Protein AF-A0A7S2DYB2-F1 (afdb_monomer_lite)

Sequence (206 aa):
LLLRSPRAGAPCLGPPLDWQSPPSPKDGDYVDVFCRGLNSAMEQTVVGPVRAFTQVRDALPQSPGDQDFFWRTVTSPPETPGLSRPVWLTIAASVPTALGWYGWYKFSVEEELFYDELRRDGRVSGAGGYGTLILFSWCIVLGGLLTLTGAPGGDKLIDAGALWILLTQVNLYRRVNELLEERGSEPPLHAWWALLPPPLDVVVGL

Secondary structure (DSSP, 8-state):
---PPPPS-----SS-TT-PPPPPPPTT-HHHHHHHHHHHHHHHHS-HHHHHHHS-EEPPPPPTT-TTHHHHHHH---EES-----HHHHHHHHTTTTTHHHHHHHHHHHHHHHHHHHHHHS--SS-HHIIIIIHHHHHHHHHHHHHHTT-TTHHHHHHHHHHHHHHHHHHHHHHHHHHHHHTT------GGGGGSPTTHHHHT--

pLDDT: mean 79.27, std 16.47, range [33.34, 96.5]

Organism: NCBI:txid156173

Structure (mmCIF, N/CA/C/O backbone):
data_AF-A0A7S2DYB2-F1
#
_entry.id   AF-A0A7S2DYB2-F1
#
loop_
_atom_site.group_PDB
_atom_site.id
_atom_site.type_symbol
_atom_site.label_atom_id
_atom_site.label_alt_id
_atom_site.label_comp_id
_atom_site.label_asym_id
_atom_site.label_entity_id
_atom_site.label_seq_id
_atom_site.pdbx_PDB_ins_code
_atom_site.Cartn_x
_atom_site.Cartn_y
_atom_site.Cartn_z
_atom_site.occupancy
_atom_site.B_iso_or_equiv
_atom_site.auth_seq_id
_atom_site.auth_comp_id
_atom_site.auth_asym_id
_atom_site.auth_atom_id
_atom_site.pdbx_PDB_model_num
ATOM 1 N N . LEU A 1 1 ? 1.401 50.271 -18.587 1.00 38.91 1 LEU A N 1
ATOM 2 C CA . LEU A 1 1 ? 0.815 49.409 -17.537 1.00 38.91 1 LEU A CA 1
ATOM 3 C C . LEU A 1 1 ? 0.801 47.984 -18.067 1.00 38.91 1 LEU A C 1
ATOM 5 O O . LEU A 1 1 ? -0.044 47.638 -18.878 1.00 38.91 1 LEU A O 1
ATOM 9 N N . LEU A 1 2 ? 1.854 47.241 -17.728 1.00 34.25 2 LEU A N 1
ATOM 10 C CA . LEU A 1 2 ? 2.157 45.905 -18.237 1.00 34.25 2 LEU A CA 1
ATOM 11 C C . LEU A 1 2 ? 1.256 44.866 -17.562 1.00 34.25 2 LEU A C 1
ATOM 13 O O . LEU A 1 2 ? 1.277 44.727 -16.339 1.00 34.25 2 LEU A O 1
ATOM 17 N N . LEU A 1 3 ? 0.494 44.136 -18.374 1.00 37.81 3 LEU A N 1
ATOM 18 C CA . LEU A 1 3 ? -0.223 42.927 -17.982 1.00 37.81 3 LEU A CA 1
ATOM 19 C C . LEU A 1 3 ? 0.808 41.855 -17.604 1.00 37.81 3 LEU A C 1
ATOM 21 O O . LEU A 1 3 ? 1.547 41.358 -18.453 1.00 37.81 3 LEU A O 1
ATOM 25 N N . ARG A 1 4 ? 0.886 41.523 -16.312 1.00 33.34 4 ARG A N 1
ATOM 26 C CA . ARG A 1 4 ? 1.637 40.360 -15.831 1.00 33.34 4 ARG A CA 1
ATOM 27 C C . ARG A 1 4 ? 0.911 39.090 -16.273 1.00 33.34 4 ARG A C 1
ATOM 29 O O . ARG A 1 4 ? -0.213 38.843 -15.850 1.00 33.34 4 ARG A O 1
ATOM 36 N N . SER A 1 5 ? 1.599 38.304 -17.094 1.00 35.34 5 SER A N 1
ATOM 37 C CA . SER A 1 5 ? 1.293 36.903 -17.388 1.00 35.34 5 SER A CA 1
ATOM 38 C C . SER A 1 5 ? 1.114 36.093 -16.088 1.00 35.34 5 SER A C 1
ATOM 40 O O . SER A 1 5 ? 1.887 36.315 -15.144 1.00 35.34 5 SER A O 1
ATOM 42 N N . PRO A 1 6 ? 0.141 35.166 -15.995 1.00 37.50 6 PRO A N 1
ATOM 43 C CA . PRO A 1 6 ? 0.069 34.241 -14.877 1.00 37.50 6 PRO A CA 1
ATOM 44 C C . PRO A 1 6 ? 1.283 33.304 -14.896 1.00 37.50 6 PRO A C 1
ATOM 46 O O . PRO A 1 6 ? 1.728 32.831 -15.940 1.00 37.50 6 PRO A O 1
ATOM 49 N N . ARG A 1 7 ? 1.845 33.098 -13.705 1.00 37.16 7 ARG A N 1
ATOM 50 C CA . ARG A 1 7 ? 3.050 32.312 -13.433 1.00 37.16 7 ARG A CA 1
ATOM 51 C C . ARG A 1 7 ? 2.949 30.878 -13.961 1.00 37.16 7 ARG A C 1
ATOM 53 O O . ARG A 1 7 ? 1.904 30.242 -13.881 1.00 37.16 7 ARG A O 1
ATOM 60 N N . ALA A 1 8 ? 4.101 30.398 -14.417 1.00 38.78 8 ALA A N 1
ATOM 61 C CA . ALA A 1 8 ? 4.413 29.011 -14.708 1.00 38.78 8 ALA A CA 1
ATOM 62 C C . ALA A 1 8 ? 4.024 28.050 -13.568 1.00 38.78 8 ALA A C 1
ATOM 64 O O . ALA A 1 8 ? 4.226 28.365 -12.396 1.00 38.78 8 ALA A O 1
ATOM 65 N N . GLY A 1 9 ? 3.558 26.859 -13.958 1.00 38.69 9 GLY A N 1
ATOM 66 C CA . GLY A 1 9 ? 3.719 25.624 -13.190 1.00 38.69 9 GLY A CA 1
ATOM 67 C C . GLY A 1 9 ? 2.766 25.414 -12.017 1.00 38.69 9 GLY A C 1
ATOM 68 O O . GLY A 1 9 ? 3.220 25.243 -10.891 1.00 38.69 9 GLY A O 1
ATOM 69 N N . ALA A 1 10 ? 1.459 25.337 -12.266 1.00 35.22 10 ALA A N 1
ATOM 70 C CA . ALA A 1 10 ? 0.653 24.441 -11.440 1.00 35.22 10 ALA A CA 1
ATOM 71 C C . ALA A 1 10 ? 1.005 23.003 -11.873 1.00 35.22 10 ALA A C 1
ATOM 73 O O . ALA A 1 10 ? 0.948 22.740 -13.077 1.00 35.22 10 ALA A O 1
ATOM 74 N N . PRO A 1 11 ? 1.407 22.090 -10.967 1.00 42.06 11 PRO A N 1
ATOM 75 C CA . PRO A 1 11 ? 1.554 20.688 -11.330 1.00 42.06 11 PRO A CA 1
ATOM 76 C C . PRO A 1 11 ? 0.205 20.214 -11.863 1.00 42.06 11 PRO A C 1
ATOM 78 O O . PRO A 1 11 ? -0.824 20.417 -11.215 1.00 42.06 11 PRO A O 1
ATOM 81 N N . CYS A 1 12 ? 0.207 19.674 -13.079 1.00 41.59 12 CYS A N 1
ATOM 82 C CA . CYS A 1 12 ? -0.984 19.154 -13.726 1.00 41.59 12 CYS A CA 1
ATOM 83 C C . CYS A 1 12 ? -1.644 18.145 -12.778 1.00 41.59 12 CYS A C 1
ATOM 85 O O . CYS A 1 12 ? -1.078 17.097 -12.484 1.00 41.59 12 CYS A O 1
ATOM 87 N N . LEU A 1 13 ? -2.807 18.506 -12.237 1.00 46.69 13 LEU A N 1
ATOM 88 C CA . LEU A 1 13 ? -3.640 17.605 -11.453 1.00 46.69 13 LEU A CA 1
ATOM 89 C C . LEU A 1 13 ? -4.306 16.654 -12.449 1.00 46.69 13 LEU A C 1
ATOM 91 O O . LEU A 1 13 ? -5.253 17.040 -13.132 1.00 46.69 13 LEU A O 1
ATOM 95 N N . GLY A 1 14 ? -3.759 15.453 -12.591 1.00 49.62 14 GLY A N 1
ATOM 96 C CA . GLY A 1 14 ? -4.257 14.437 -13.508 1.00 49.62 14 GLY A CA 1
ATOM 97 C C . GLY A 1 14 ? -3.292 13.259 -13.619 1.00 49.62 14 GLY A C 1
ATOM 98 O O . GLY A 1 14 ? -2.163 13.363 -13.136 1.00 49.62 14 GLY A O 1
ATOM 99 N N . PRO A 1 15 ? -3.730 12.143 -14.231 1.00 59.09 15 PRO A N 1
ATOM 100 C CA . PRO A 1 15 ? -2.837 11.033 -14.534 1.00 59.09 15 PRO A CA 1
ATOM 101 C C . PRO A 1 15 ? -1.647 11.514 -15.388 1.00 59.09 15 PRO A C 1
ATOM 103 O O . PRO A 1 15 ? -1.760 12.553 -16.051 1.00 59.09 15 PRO A O 1
ATOM 106 N N . PRO A 1 16 ? -0.529 10.767 -15.389 1.00 65.69 16 PRO A N 1
ATOM 107 C CA . PRO A 1 16 ? 0.640 11.042 -16.226 1.00 65.69 16 PRO A CA 1
ATOM 108 C C . PRO A 1 16 ? 0.281 11.427 -17.668 1.00 65.69 16 PRO A C 1
ATOM 110 O O . PRO A 1 16 ? -0.664 10.877 -18.240 1.00 65.69 16 PRO A O 1
ATOM 113 N N . LEU A 1 17 ? 1.036 12.346 -18.274 1.00 62.44 17 LEU A N 1
ATOM 114 C CA . LEU A 1 17 ? 0.750 12.893 -19.612 1.00 62.44 17 LEU A CA 1
ATOM 115 C C . LEU A 1 17 ? 0.711 11.826 -20.719 1.00 62.44 17 LEU A C 1
ATOM 117 O O . LEU A 1 17 ? 0.053 12.024 -21.740 1.00 62.44 17 LEU A O 1
ATOM 121 N N . ASP A 1 18 ? 1.405 10.709 -20.518 1.00 68.31 18 ASP A N 1
ATOM 122 C CA . ASP A 1 18 ? 1.482 9.564 -21.426 1.00 68.31 18 ASP A CA 1
ATOM 123 C C . ASP A 1 18 ? 0.526 8.416 -21.057 1.00 68.31 18 ASP A C 1
ATOM 125 O O . ASP A 1 18 ? 0.541 7.363 -21.702 1.00 68.31 18 ASP A O 1
ATOM 129 N N . TRP A 1 19 ? -0.313 8.594 -20.031 1.00 68.50 19 TRP A N 1
ATOM 130 C CA . TRP A 1 19 ? -1.189 7.540 -19.540 1.00 68.50 19 TRP A CA 1
ATOM 131 C C . TRP A 1 19 ? -2.273 7.189 -20.560 1.00 68.50 19 TRP A C 1
ATOM 133 O O . TRP A 1 19 ? -3.257 7.909 -20.746 1.00 68.50 19 TRP A O 1
ATOM 143 N N . GLN A 1 20 ? -2.119 6.026 -21.183 1.00 70.56 20 GLN A N 1
ATOM 144 C CA . GLN A 1 20 ? -3.196 5.377 -21.916 1.00 70.56 20 GLN A CA 1
ATOM 145 C C . GLN A 1 20 ? -4.057 4.600 -20.925 1.00 70.56 20 GLN A C 1
ATOM 147 O O . GLN A 1 20 ? -3.539 3.957 -20.013 1.00 70.56 20 GLN A O 1
ATOM 152 N N . SER A 1 21 ? -5.381 4.651 -21.097 1.00 68.62 21 SER A N 1
ATOM 153 C CA . SER A 1 21 ? -6.265 3.795 -20.308 1.00 68.62 21 SER A CA 1
ATOM 154 C C . SER A 1 21 ? -5.826 2.338 -20.485 1.00 68.62 21 SER A C 1
ATOM 156 O O . SER A 1 21 ? -5.675 1.898 -21.628 1.00 68.62 21 SER A O 1
ATOM 158 N N . PRO A 1 22 ? -5.596 1.599 -19.388 1.00 72.81 22 PRO A N 1
ATOM 159 C CA . PRO A 1 22 ? -5.104 0.238 -19.488 1.00 72.81 22 PRO A CA 1
ATOM 160 C C . PRO A 1 22 ? -6.133 -0.626 -20.227 1.00 72.81 22 PRO A C 1
ATOM 162 O O . PRO A 1 22 ? -7.338 -0.350 -20.140 1.00 72.81 22 PRO A O 1
ATOM 165 N N . PRO A 1 23 ? -5.692 -1.680 -20.935 1.00 81.56 23 PRO A N 1
ATOM 166 C CA . PRO A 1 23 ? -6.615 -2.595 -21.584 1.00 81.56 23 PRO A CA 1
ATOM 167 C C . PRO A 1 23 ? -7.577 -3.189 -20.551 1.00 81.56 23 PRO A C 1
ATOM 169 O O . PRO A 1 23 ? -7.258 -3.302 -19.357 1.00 81.56 23 PRO A O 1
ATOM 172 N N . SER A 1 24 ? -8.771 -3.558 -21.012 1.00 83.94 24 SER A N 1
ATOM 173 C CA . SER A 1 24 ? -9.719 -4.294 -20.180 1.00 83.94 24 SER A CA 1
ATOM 174 C C . SER A 1 24 ? -9.070 -5.588 -19.668 1.00 83.94 24 SER A C 1
ATOM 176 O O . SER A 1 24 ? -8.300 -6.203 -20.414 1.00 83.94 24 SER A O 1
ATOM 178 N N . PRO A 1 25 ? -9.370 -6.005 -18.424 1.00 87.62 25 PRO A N 1
ATOM 179 C CA . PRO A 1 25 ? -8.917 -7.288 -17.903 1.00 87.62 25 PRO A CA 1
ATOM 180 C C . PRO A 1 25 ? -9.236 -8.427 -18.868 1.00 87.62 25 PRO A C 1
ATOM 182 O O . PRO A 1 25 ? -10.291 -8.432 -19.506 1.00 87.62 25 PRO A O 1
ATOM 185 N N . LYS A 1 26 ? -8.325 -9.395 -18.971 1.00 87.69 26 LYS A N 1
ATOM 186 C CA . LYS A 1 26 ? -8.547 -10.595 -19.784 1.00 87.69 26 LYS A CA 1
ATOM 187 C C . LYS A 1 26 ? -9.678 -11.426 -19.176 1.00 87.69 26 LYS A C 1
ATOM 189 O O . LYS A 1 26 ? -9.761 -11.566 -17.954 1.00 87.69 26 LYS A O 1
ATOM 194 N N . ASP A 1 27 ? -10.514 -12.017 -20.027 1.00 86.56 27 ASP A N 1
ATOM 195 C CA . ASP A 1 27 ? -11.597 -12.894 -19.577 1.00 86.56 27 ASP A CA 1
ATOM 196 C C . ASP A 1 27 ? -11.046 -14.042 -18.716 1.00 86.56 27 ASP A C 1
ATOM 198 O O . ASP A 1 27 ? -10.120 -14.752 -19.109 1.00 86.56 27 ASP A O 1
ATOM 202 N N . GLY A 1 28 ? -11.618 -14.216 -17.522 1.00 87.88 28 GLY A N 1
ATOM 203 C CA . GLY A 1 28 ? -11.198 -15.233 -16.552 1.00 87.88 28 GLY A CA 1
ATOM 204 C C . GLY A 1 28 ? -10.046 -14.827 -15.623 1.00 87.88 28 GLY A C 1
ATOM 205 O O . GLY A 1 28 ? -9.723 -15.593 -14.715 1.00 87.88 28 GLY A O 1
ATOM 206 N N . ASP A 1 29 ? -9.456 -13.634 -15.773 1.00 92.00 29 ASP A N 1
ATOM 207 C CA . ASP A 1 29 ? -8.444 -13.124 -14.838 1.00 92.00 29 ASP A CA 1
ATOM 208 C C . ASP A 1 29 ? -9.091 -12.455 -13.617 1.00 92.00 29 ASP A C 1
ATOM 210 O O . ASP A 1 29 ? -9.155 -11.232 -13.477 1.00 92.00 29 ASP A O 1
ATOM 214 N N . TYR A 1 30 ? -9.612 -13.287 -12.714 1.00 94.12 30 TYR A N 1
ATOM 215 C CA . TYR A 1 30 ? -10.300 -12.818 -11.510 1.00 94.12 30 TYR A CA 1
ATOM 216 C C . TYR A 1 30 ? -9.398 -12.012 -10.572 1.00 94.12 30 TYR A C 1
ATOM 218 O O . TYR A 1 30 ? -9.906 -11.165 -9.841 1.00 94.12 30 TYR A O 1
ATOM 226 N N . VAL A 1 31 ? -8.084 -12.262 -10.587 1.00 93.56 31 VAL A N 1
ATOM 227 C CA . VAL A 1 31 ? -7.126 -11.524 -9.753 1.00 93.56 31 VAL A CA 1
ATOM 228 C C . VAL A 1 31 ? -7.004 -10.092 -10.257 1.00 93.56 31 VAL A C 1
ATOM 230 O O . VAL A 1 31 ? -7.183 -9.169 -9.468 1.00 93.56 31 VAL A O 1
ATOM 233 N N . ASP A 1 32 ? -6.793 -9.898 -11.562 1.00 93.44 32 ASP A N 1
ATOM 234 C CA . ASP A 1 32 ? -6.712 -8.562 -12.166 1.00 93.44 32 ASP A CA 1
ATOM 235 C C . ASP A 1 32 ? -8.012 -7.772 -11.951 1.00 93.44 32 ASP A C 1
ATOM 237 O O . ASP A 1 32 ? -7.995 -6.632 -11.480 1.00 93.44 32 ASP A O 1
ATOM 241 N N . VAL A 1 33 ? -9.162 -8.409 -12.205 1.00 94.44 33 VAL A N 1
ATOM 242 C CA . VAL A 1 33 ? -10.483 -7.798 -11.989 1.00 94.44 33 VAL A CA 1
ATOM 243 C C . VAL A 1 33 ? -10.678 -7.393 -10.529 1.00 94.44 33 VAL A C 1
ATOM 245 O O . VAL A 1 33 ? -11.110 -6.271 -10.255 1.00 94.44 33 VAL A O 1
ATOM 248 N N . PHE A 1 34 ? -10.352 -8.282 -9.588 1.00 95.31 34 PHE A N 1
ATOM 249 C CA . PHE A 1 34 ? -10.476 -8.008 -8.160 1.00 95.31 34 PHE A CA 1
ATOM 250 C C . PHE A 1 34 ? -9.556 -6.866 -7.723 1.00 95.31 34 PHE A C 1
ATOM 252 O O . PHE A 1 34 ? -10.022 -5.926 -7.086 1.00 95.31 34 PHE A O 1
ATOM 259 N N . CYS A 1 35 ? -8.276 -6.910 -8.093 1.00 95.25 35 CYS A N 1
ATOM 260 C CA . CYS A 1 35 ? -7.286 -5.908 -7.715 1.00 95.25 35 CYS A CA 1
ATOM 261 C C . CYS A 1 35 ? -7.644 -4.514 -8.240 1.00 95.25 35 CYS A C 1
ATOM 263 O O . CYS A 1 35 ? -7.638 -3.554 -7.468 1.00 95.25 35 CYS A O 1
ATOM 265 N N . ARG A 1 36 ? -8.027 -4.395 -9.518 1.00 93.69 36 ARG A N 1
ATOM 266 C CA . ARG A 1 36 ? -8.480 -3.116 -10.089 1.00 93.69 36 ARG A CA 1
ATOM 267 C C . ARG A 1 36 ? -9.767 -2.632 -9.448 1.00 93.69 36 ARG A C 1
ATOM 269 O O . ARG A 1 36 ? -9.857 -1.472 -9.059 1.00 93.69 36 ARG A O 1
ATOM 276 N N . GLY A 1 37 ? -10.751 -3.524 -9.329 1.00 94.12 37 GLY A N 1
ATOM 277 C CA . GLY A 1 37 ? -12.045 -3.202 -8.742 1.00 94.12 37 GLY A CA 1
ATOM 278 C C . GLY A 1 37 ? -11.900 -2.706 -7.309 1.00 94.12 37 GLY A C 1
ATOM 279 O O . GLY A 1 37 ? -12.499 -1.696 -6.947 1.00 94.12 37 GLY A O 1
ATOM 280 N N . LEU A 1 38 ? -11.054 -3.365 -6.517 1.00 95.81 38 LEU A N 1
ATOM 281 C CA . LEU A 1 38 ? -10.796 -2.979 -5.140 1.00 95.81 38 LEU A CA 1
ATOM 282 C C . LEU A 1 38 ? -10.052 -1.642 -5.044 1.00 95.81 38 LEU A C 1
ATOM 284 O O . LEU A 1 38 ? -10.473 -0.793 -4.257 1.00 95.81 38 LEU A O 1
ATOM 288 N N . ASN A 1 39 ? -9.012 -1.422 -5.862 1.00 94.88 39 ASN A N 1
ATOM 289 C CA . ASN A 1 39 ? -8.298 -0.141 -5.891 1.00 94.88 39 ASN A CA 1
ATOM 290 C C . ASN A 1 39 ? -9.262 1.010 -6.215 1.00 94.88 39 ASN A C 1
ATOM 292 O O . ASN A 1 39 ? -9.375 1.969 -5.453 1.00 94.88 39 ASN A O 1
ATOM 296 N N . SER A 1 40 ? -10.044 0.866 -7.292 1.00 93.12 40 SER A N 1
ATOM 297 C CA . SER A 1 40 ? -11.020 1.872 -7.721 1.00 93.12 40 SER A CA 1
ATOM 298 C C . SER A 1 40 ? -12.145 2.088 -6.706 1.00 93.12 40 SER A C 1
ATOM 300 O O . SER A 1 40 ? -12.574 3.223 -6.498 1.00 93.12 40 SER A O 1
ATOM 302 N N . ALA A 1 41 ? -12.636 1.030 -6.056 1.00 94.94 41 ALA A N 1
ATOM 303 C CA . ALA A 1 41 ? -13.661 1.154 -5.023 1.00 94.94 41 ALA A CA 1
ATOM 304 C C . ALA A 1 41 ? -13.142 1.945 -3.816 1.00 94.94 41 ALA A C 1
ATOM 306 O O . ALA A 1 41 ? -13.840 2.820 -3.304 1.00 94.94 41 ALA A O 1
ATOM 307 N N . MET A 1 42 ? -11.911 1.676 -3.376 1.00 95.44 42 MET A N 1
ATOM 308 C CA . MET A 1 42 ? -11.315 2.385 -2.245 1.00 95.44 42 MET A CA 1
ATOM 309 C C . MET A 1 42 ? -10.943 3.823 -2.592 1.00 95.44 42 MET A C 1
ATOM 311 O O . MET A 1 42 ? -11.183 4.716 -1.778 1.00 95.44 42 MET A O 1
ATOM 315 N N . GLU A 1 43 ? -10.466 4.088 -3.808 1.00 93.44 43 GLU A N 1
ATOM 316 C CA . GLU A 1 43 ? -10.219 5.447 -4.296 1.00 93.44 43 GLU A CA 1
ATOM 317 C C . GLU A 1 43 ? -11.474 6.329 -4.176 1.00 93.44 43 GLU A C 1
ATOM 319 O O . GLU A 1 43 ? -11.399 7.479 -3.734 1.00 93.44 43 GLU A O 1
ATOM 324 N N . GLN A 1 44 ? -12.656 5.783 -4.487 1.00 93.62 44 GLN A N 1
ATOM 325 C CA . GLN A 1 44 ? -13.924 6.515 -4.399 1.00 93.62 44 GLN A CA 1
ATOM 326 C C . GLN A 1 44 ? -14.272 6.973 -2.978 1.00 93.62 44 GLN A C 1
ATOM 328 O O . GLN A 1 44 ? -14.976 7.974 -2.827 1.00 93.62 44 GLN A O 1
ATOM 333 N N . THR A 1 45 ? -13.747 6.301 -1.952 1.00 93.75 45 THR A N 1
ATOM 334 C CA . THR A 1 45 ? -13.962 6.671 -0.545 1.00 93.75 45 THR A CA 1
ATOM 335 C C . THR A 1 45 ? -13.091 7.846 -0.090 1.00 93.75 45 THR A C 1
ATOM 337 O O . THR A 1 45 ? -13.385 8.479 0.924 1.00 93.75 45 THR A O 1
ATOM 340 N N . VAL A 1 46 ? -12.037 8.178 -0.844 1.00 91.31 46 VAL A N 1
ATOM 341 C CA . VAL A 1 46 ? -11.102 9.257 -0.507 1.00 91.31 46 VAL A CA 1
ATOM 342 C C . VAL A 1 46 ? -11.661 10.601 -0.963 1.00 91.31 46 VAL A C 1
ATOM 344 O O . VAL A 1 46 ? -12.023 10.774 -2.127 1.00 91.31 46 VAL A O 1
ATOM 347 N N . VAL A 1 47 ? -11.709 11.588 -0.068 1.00 91.19 47 VAL A N 1
ATOM 348 C CA . VAL A 1 47 ? -12.213 12.933 -0.390 1.00 91.19 47 VAL A CA 1
ATOM 349 C C . VAL A 1 47 ? -11.374 13.615 -1.476 1.00 91.19 47 VAL A C 1
ATOM 351 O O . VAL A 1 47 ? -10.157 13.447 -1.532 1.00 91.19 47 VAL A O 1
ATOM 354 N N . GLY A 1 48 ? -12.019 14.425 -2.321 1.00 87.06 48 GLY A N 1
ATOM 355 C CA . GLY A 1 48 ? -11.417 15.010 -3.529 1.00 87.06 48 GLY A CA 1
ATOM 356 C C . GLY A 1 48 ? -10.031 15.654 -3.348 1.00 87.06 48 GLY A C 1
ATOM 357 O O . GLY A 1 48 ? -9.137 15.331 -4.126 1.00 87.06 48 GLY A O 1
ATOM 358 N N . PRO A 1 49 ? -9.799 16.506 -2.329 1.00 86.75 49 PRO A N 1
ATOM 359 C CA . PRO A 1 49 ? -8.486 17.121 -2.115 1.00 86.75 49 PRO A CA 1
ATOM 360 C C . PRO A 1 49 ? -7.378 16.112 -1.797 1.00 86.75 49 PRO A C 1
ATOM 362 O O . PRO A 1 49 ? -6.269 16.238 -2.306 1.00 86.75 49 PRO A O 1
ATOM 365 N N . VAL A 1 50 ? -7.687 15.097 -0.983 1.00 85.81 50 VAL A N 1
ATOM 366 C CA . VAL A 1 50 ? -6.733 14.033 -0.645 1.00 85.81 50 VAL A CA 1
ATOM 367 C C . VAL A 1 50 ? -6.485 13.176 -1.877 1.00 85.81 50 VAL A C 1
ATOM 369 O O . VAL A 1 50 ? -5.335 12.947 -2.222 1.00 85.81 50 VAL A O 1
ATOM 372 N N . ARG A 1 51 ? -7.542 12.817 -2.612 1.00 86.75 51 ARG A N 1
ATOM 373 C CA . ARG A 1 51 ? -7.436 12.046 -3.855 1.00 86.75 51 ARG A CA 1
ATOM 374 C C . ARG A 1 51 ? -6.549 12.738 -4.890 1.00 86.75 51 ARG A C 1
ATOM 376 O O . ARG A 1 51 ? -5.688 12.110 -5.486 1.00 86.75 51 ARG A O 1
ATOM 383 N N . ALA A 1 52 ? -6.707 14.049 -5.065 1.00 83.69 52 ALA A N 1
ATOM 384 C CA . ALA A 1 52 ? -5.872 14.842 -5.967 1.00 83.69 52 ALA A CA 1
ATOM 385 C C . ALA A 1 52 ? -4.392 14.885 -5.533 1.00 83.69 52 ALA A C 1
ATOM 387 O O . ALA A 1 52 ? -3.488 15.027 -6.361 1.00 83.69 52 ALA A O 1
ATOM 388 N N . PHE A 1 53 ? -4.129 14.772 -4.229 1.00 84.25 53 PHE A N 1
ATOM 389 C CA . PHE A 1 53 ? -2.776 14.664 -3.695 1.00 84.25 53 PHE A CA 1
ATOM 390 C C . PHE A 1 53 ? -2.187 13.259 -3.876 1.00 84.25 53 PHE A C 1
ATOM 392 O O . PHE A 1 53 ? -1.002 13.143 -4.161 1.00 84.25 53 PHE A O 1
ATOM 399 N N . THR A 1 54 ? -3.003 12.212 -3.758 1.00 86.75 54 THR A N 1
ATOM 400 C CA . THR A 1 54 ? -2.572 10.807 -3.814 1.00 86.75 54 THR A CA 1
ATOM 401 C C . THR A 1 54 ? -2.543 10.204 -5.217 1.00 86.75 54 THR A C 1
ATOM 403 O O . THR A 1 54 ? -2.129 9.061 -5.377 1.00 86.75 54 THR A O 1
ATOM 406 N N . GLN A 1 55 ? -2.983 10.938 -6.238 1.00 85.69 55 GLN A N 1
ATOM 407 C CA . GLN A 1 55 ? -2.878 10.506 -7.631 1.00 85.69 55 GLN A CA 1
ATOM 408 C C . GLN A 1 55 ? -1.422 10.389 -8.085 1.00 85.69 55 GLN A C 1
ATOM 410 O O . GLN A 1 55 ? -0.598 11.251 -7.772 1.00 85.69 55 GLN A O 1
ATOM 415 N N . VAL A 1 56 ? -1.153 9.342 -8.871 1.00 84.56 56 VAL A N 1
ATOM 416 C CA . VAL A 1 56 ? 0.131 9.120 -9.543 1.00 84.56 56 VAL A CA 1
ATOM 417 C C . VAL A 1 56 ? 0.450 10.276 -10.485 1.00 84.56 56 VAL A C 1
ATOM 419 O O . VAL A 1 56 ? -0.433 10.758 -11.197 1.00 84.56 56 VAL A O 1
ATOM 422 N N . ARG A 1 57 ? 1.714 10.710 -10.499 1.00 83.50 57 ARG A N 1
ATOM 423 C CA . ARG A 1 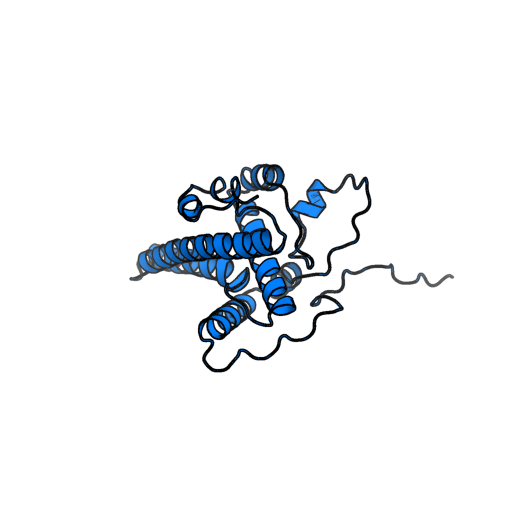57 ? 2.211 11.814 -11.334 1.00 83.50 57 ARG A CA 1
ATOM 424 C C . ARG A 1 57 ? 3.456 11.423 -12.113 1.00 83.50 57 ARG A C 1
ATOM 426 O O . ARG A 1 57 ? 4.164 10.496 -11.745 1.00 83.50 57 ARG A O 1
ATOM 433 N N . ASP A 1 58 ? 3.758 12.174 -13.163 1.00 80.69 58 ASP A N 1
ATOM 434 C CA . ASP A 1 58 ? 5.050 12.050 -13.834 1.00 80.69 58 ASP A CA 1
ATOM 435 C C . ASP A 1 58 ? 6.195 12.436 -12.895 1.00 80.69 58 ASP A C 1
ATOM 437 O O . ASP A 1 58 ? 6.129 13.460 -12.202 1.00 80.69 58 ASP A O 1
ATOM 441 N N . ALA A 1 59 ? 7.258 11.630 -12.907 1.00 75.94 59 ALA A N 1
ATOM 442 C CA . ALA A 1 59 ? 8.469 11.933 -12.161 1.00 75.94 59 ALA A CA 1
ATOM 443 C C . ALA A 1 59 ? 9.058 13.270 -12.637 1.00 75.94 59 ALA A C 1
ATOM 445 O O . ALA A 1 59 ? 9.347 13.476 -13.821 1.00 75.94 59 ALA A O 1
ATOM 446 N N . LEU A 1 60 ? 9.257 14.203 -11.706 1.00 68.38 60 LEU A N 1
ATOM 447 C CA . LEU A 1 60 ? 9.880 15.486 -12.023 1.00 68.38 60 LEU A CA 1
ATOM 448 C C . LEU A 1 60 ? 11.374 15.285 -12.340 1.00 68.38 60 LEU A C 1
ATOM 450 O O . LEU A 1 60 ? 12.045 14.548 -11.609 1.00 68.38 60 LEU A O 1
ATOM 454 N N . PRO A 1 61 ? 11.946 15.993 -13.337 1.00 65.00 61 PRO A N 1
ATOM 455 C CA . PRO A 1 61 ? 13.377 15.932 -13.623 1.00 65.00 61 PRO A CA 1
ATOM 456 C C . PRO A 1 61 ? 14.209 16.150 -12.351 1.00 65.00 61 PRO A C 1
ATOM 458 O O . PRO A 1 61 ? 13.965 17.085 -11.579 1.00 65.00 61 PRO A O 1
ATOM 461 N N . GLN A 1 62 ? 15.163 15.257 -12.088 1.00 60.12 62 GLN A N 1
ATOM 462 C CA . GLN A 1 62 ? 16.078 15.402 -10.959 1.00 60.12 62 GLN A CA 1
ATOM 463 C C . GLN A 1 62 ? 17.194 16.380 -11.344 1.00 60.12 62 GLN A C 1
ATOM 465 O O . GLN A 1 62 ? 17.979 16.106 -12.250 1.00 60.12 62 GLN A O 1
ATOM 470 N N . SER A 1 63 ? 17.267 17.521 -10.657 1.00 54.28 63 SER A N 1
ATOM 471 C CA . SER A 1 63 ? 18.398 18.444 -10.771 1.00 54.28 63 SER A CA 1
ATOM 472 C C . SER A 1 63 ? 19.465 18.057 -9.740 1.00 54.28 63 SER A C 1
ATOM 474 O O . SER A 1 63 ? 19.149 17.975 -8.549 1.00 54.28 63 SER A O 1
ATOM 476 N N . PRO A 1 64 ? 20.727 17.820 -10.141 1.00 45.75 64 PRO A N 1
ATOM 477 C CA . PRO A 1 64 ? 21.798 17.533 -9.192 1.00 45.75 64 PRO A CA 1
ATOM 478 C C . PRO A 1 64 ? 22.027 18.746 -8.278 1.00 45.75 64 PRO A C 1
ATOM 480 O O . PRO A 1 64 ? 22.373 19.822 -8.763 1.00 45.75 64 PRO A O 1
ATOM 483 N N . GLY A 1 65 ? 21.843 18.580 -6.964 1.00 56.28 65 GLY A N 1
ATOM 484 C CA . GLY A 1 65 ? 22.0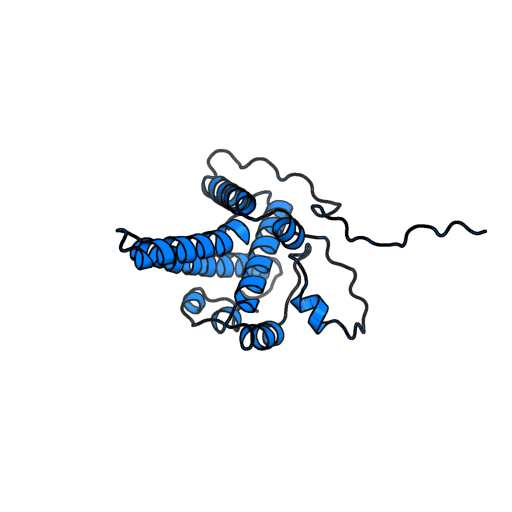99 19.631 -5.967 1.00 56.28 65 GLY A CA 1
ATOM 485 C C . GLY A 1 65 ? 20.868 20.256 -5.301 1.00 56.28 65 GLY A C 1
ATOM 486 O O . GLY A 1 65 ? 21.029 21.257 -4.604 1.00 56.28 65 GLY A O 1
ATOM 487 N N . ASP A 1 66 ? 19.669 19.685 -5.470 1.00 59.47 66 ASP A N 1
ATOM 488 C CA . ASP A 1 66 ? 18.470 20.112 -4.733 1.00 59.47 66 ASP A CA 1
ATOM 489 C C . ASP A 1 66 ? 18.702 19.980 -3.214 1.00 59.47 66 ASP A C 1
ATOM 491 O O . ASP A 1 66 ? 18.663 18.884 -2.650 1.00 59.47 66 ASP A O 1
ATOM 495 N N . GLN A 1 67 ? 18.908 21.111 -2.529 1.00 55.66 67 GLN A N 1
ATOM 496 C CA . GLN A 1 67 ? 18.958 21.174 -1.058 1.00 55.66 67 GLN A CA 1
ATOM 497 C C . GLN A 1 67 ? 17.638 20.697 -0.417 1.00 55.66 67 GLN A C 1
ATOM 499 O O . GLN A 1 67 ? 17.622 20.311 0.750 1.00 55.66 67 GLN A O 1
ATOM 504 N N . ASP A 1 68 ? 16.565 20.627 -1.210 1.00 66.31 68 ASP A N 1
ATOM 505 C CA . ASP A 1 68 ? 15.238 20.151 -0.821 1.00 66.31 68 ASP A CA 1
ATOM 506 C C . ASP A 1 68 ? 15.009 18.652 -1.093 1.00 66.31 68 ASP A C 1
ATOM 508 O O . ASP A 1 68 ? 13.882 18.175 -0.947 1.00 66.31 68 ASP A O 1
ATOM 512 N N . PHE A 1 69 ? 16.047 17.876 -1.449 1.00 73.00 69 PHE A N 1
ATOM 513 C CA . PHE A 1 69 ? 15.921 16.440 -1.753 1.00 73.00 69 PHE A CA 1
ATOM 514 C C . PHE A 1 69 ? 15.170 15.666 -0.661 1.00 73.00 69 PHE A C 1
ATOM 516 O O . PHE A 1 69 ? 14.297 14.860 -0.978 1.00 73.00 69 PHE A O 1
ATOM 523 N N . PHE A 1 70 ? 15.457 15.939 0.619 1.00 74.56 70 PHE A N 1
ATOM 524 C CA . PHE A 1 70 ? 14.756 15.318 1.747 1.00 74.56 70 PHE A CA 1
ATOM 525 C C . PHE A 1 70 ? 13.249 15.594 1.678 1.00 74.56 70 PHE A C 1
ATOM 527 O O . PHE A 1 70 ? 12.453 14.664 1.576 1.00 74.56 70 PHE A O 1
ATOM 534 N N . TRP A 1 71 ? 12.850 16.869 1.693 1.00 73.25 71 TRP A N 1
ATOM 535 C CA . TRP A 1 71 ? 11.442 17.261 1.774 1.00 73.25 71 TRP A CA 1
ATOM 536 C C . TRP A 1 71 ? 10.663 16.905 0.518 1.00 73.25 71 TRP A C 1
ATOM 538 O O . TRP A 1 71 ? 9.517 16.476 0.627 1.00 73.25 71 TRP A O 1
ATOM 548 N N . ARG A 1 72 ? 11.287 17.012 -0.657 1.00 75.50 72 ARG A N 1
ATOM 549 C CA . ARG A 1 72 ? 10.710 16.578 -1.929 1.00 75.50 72 ARG A CA 1
ATOM 550 C C . ARG A 1 72 ? 10.475 15.071 -1.944 1.00 75.50 72 ARG A C 1
ATOM 552 O O . ARG A 1 72 ? 9.382 14.639 -2.278 1.00 75.50 72 ARG A O 1
ATOM 559 N N . THR A 1 73 ? 11.466 14.275 -1.548 1.00 73.75 73 THR A N 1
ATOM 560 C CA . THR A 1 73 ? 11.352 12.806 -1.558 1.00 73.75 73 THR A CA 1
ATOM 561 C C . THR A 1 73 ? 10.310 12.329 -0.556 1.00 73.75 73 THR A C 1
ATOM 563 O O . THR A 1 73 ? 9.503 11.460 -0.871 1.00 73.75 73 THR A O 1
ATOM 566 N N . VAL A 1 74 ? 10.288 12.947 0.627 1.00 74.00 74 VAL A N 1
ATOM 567 C CA . VAL A 1 74 ? 9.274 12.719 1.655 1.00 74.00 74 VAL A CA 1
ATOM 568 C C . VAL A 1 74 ? 7.901 13.082 1.066 1.00 74.00 74 VAL A C 1
ATOM 570 O O . VAL A 1 74 ? 7.090 12.215 0.770 1.00 74.00 74 VAL A O 1
ATOM 573 N N . THR A 1 75 ? 7.642 14.343 0.755 1.00 77.31 75 THR A N 1
ATOM 574 C CA . THR A 1 75 ? 6.294 14.804 0.372 1.00 77.31 75 THR A CA 1
ATOM 575 C C . THR A 1 75 ? 5.847 14.452 -1.053 1.00 77.31 75 THR A C 1
ATOM 577 O O . THR A 1 75 ? 4.750 14.846 -1.452 1.00 77.31 75 THR A O 1
ATOM 580 N N . SER A 1 76 ? 6.663 13.715 -1.814 1.00 78.88 76 SER A N 1
ATOM 581 C CA . SER A 1 76 ? 6.331 13.295 -3.175 1.00 78.88 76 SER A CA 1
ATOM 582 C C . SER A 1 76 ? 5.064 12.428 -3.197 1.00 78.88 76 SER A C 1
ATOM 584 O O . SER A 1 76 ? 4.944 11.489 -2.397 1.00 78.88 76 SER A O 1
ATOM 586 N N . PRO A 1 77 ? 4.114 12.717 -4.106 1.00 84.00 77 PRO A N 1
ATOM 587 C CA . PRO A 1 77 ? 3.040 11.786 -4.427 1.00 84.00 77 PRO A CA 1
ATOM 588 C C . PRO A 1 77 ? 3.619 10.513 -5.065 1.00 84.00 77 PRO A C 1
ATOM 590 O O . PRO A 1 77 ? 4.824 10.444 -5.319 1.00 84.00 77 PRO A O 1
ATOM 593 N N . PRO A 1 78 ? 2.791 9.493 -5.323 1.00 83.00 78 PRO A N 1
ATOM 594 C CA . PRO A 1 78 ? 3.199 8.373 -6.162 1.00 83.00 78 PRO A CA 1
ATOM 595 C C . PRO A 1 78 ? 3.677 8.878 -7.539 1.00 83.00 78 PRO A C 1
ATOM 597 O O . PRO A 1 78 ? 3.025 9.741 -8.132 1.00 83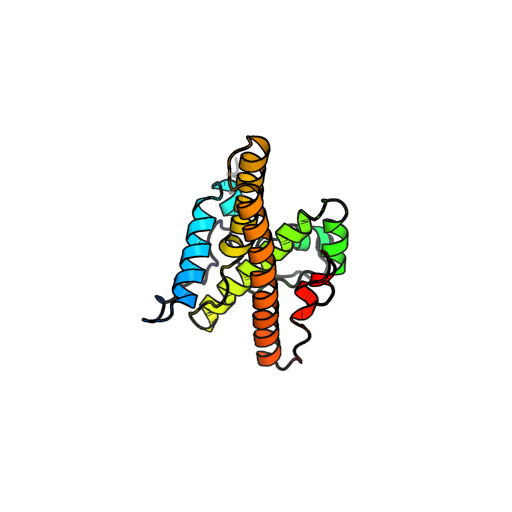.00 78 PRO A O 1
ATOM 600 N N . GLU A 1 79 ? 4.802 8.373 -8.049 1.00 84.19 79 GLU A N 1
ATOM 601 C CA . GLU A 1 79 ? 5.401 8.827 -9.316 1.00 84.19 79 GLU A CA 1
ATOM 602 C C . GLU A 1 79 ? 5.582 7.701 -10.353 1.00 84.19 79 GLU A C 1
ATOM 604 O O . GLU A 1 79 ? 5.818 6.546 -10.015 1.00 84.19 79 GLU A O 1
ATOM 609 N N . THR A 1 80 ? 5.506 8.037 -11.641 1.00 78.44 80 THR A N 1
ATOM 610 C CA . THR A 1 80 ? 5.884 7.154 -12.755 1.00 78.44 80 THR A CA 1
ATOM 611 C C . THR A 1 80 ? 6.971 7.812 -13.609 1.00 78.44 80 THR A C 1
ATOM 613 O O . THR A 1 80 ? 6.711 8.879 -14.172 1.00 78.44 80 THR A O 1
ATOM 616 N N . PRO A 1 81 ? 8.165 7.202 -13.767 1.00 77.12 81 PRO A N 1
ATOM 617 C CA . PRO A 1 81 ? 8.649 5.975 -13.114 1.00 77.12 81 PRO A CA 1
ATOM 618 C C . PRO A 1 81 ? 8.728 6.086 -11.579 1.00 77.12 81 PRO A C 1
ATOM 620 O O . PRO A 1 81 ? 8.925 7.182 -11.061 1.00 77.12 81 PRO A O 1
ATOM 623 N N . GLY A 1 82 ? 8.594 4.954 -10.875 1.00 76.62 82 GLY A N 1
ATOM 624 C CA . GLY A 1 82 ? 8.571 4.896 -9.405 1.00 76.62 82 GLY A CA 1
ATOM 625 C C . GLY A 1 82 ? 9.792 5.536 -8.739 1.00 76.62 82 GLY A C 1
ATOM 626 O O . GLY A 1 82 ? 10.929 5.358 -9.189 1.00 76.62 82 GLY A O 1
ATOM 627 N N . LEU A 1 83 ? 9.562 6.265 -7.644 1.00 76.25 83 LEU A N 1
ATOM 628 C CA . LEU A 1 83 ? 10.611 6.976 -6.915 1.00 76.25 83 LEU A CA 1
ATOM 629 C C . LEU A 1 83 ? 11.175 6.096 -5.791 1.00 76.25 83 LEU A C 1
ATOM 631 O O . LEU A 1 83 ? 10.515 5.842 -4.778 1.00 76.25 83 LEU A O 1
ATOM 635 N N . SER A 1 84 ? 12.443 5.695 -5.917 1.00 70.50 84 SER A N 1
ATOM 636 C CA . SER A 1 84 ? 13.176 5.022 -4.839 1.00 70.50 84 SER A CA 1
ATOM 637 C C . SER A 1 84 ? 13.363 5.967 -3.649 1.00 70.50 84 SER A C 1
ATOM 639 O O . SER A 1 84 ? 14.170 6.897 -3.692 1.00 70.50 84 SER A O 1
ATOM 641 N N . ARG A 1 85 ? 12.629 5.727 -2.558 1.00 74.88 85 ARG A N 1
ATOM 642 C CA . ARG A 1 85 ? 12.756 6.498 -1.312 1.00 74.88 85 ARG A CA 1
ATOM 643 C C . ARG A 1 85 ? 13.676 5.728 -0.355 1.00 74.88 85 ARG A C 1
ATOM 645 O O . ARG A 1 85 ? 13.357 4.590 -0.011 1.00 74.88 85 ARG A O 1
ATOM 652 N N . PRO A 1 86 ? 14.829 6.289 0.054 1.00 69.88 86 PRO A N 1
ATOM 653 C CA . PRO A 1 86 ? 15.828 5.539 0.810 1.00 69.88 86 PRO A CA 1
ATOM 654 C C . PRO A 1 86 ? 15.348 5.204 2.230 1.00 69.88 86 PRO A C 1
ATOM 656 O O . PRO A 1 86 ? 14.727 6.024 2.898 1.00 69.88 86 PRO A O 1
ATOM 659 N N . VAL A 1 87 ? 15.698 4.015 2.732 1.00 68.81 87 VAL A N 1
ATOM 660 C CA . VAL A 1 87 ? 15.208 3.465 4.016 1.00 68.81 87 VAL A CA 1
ATOM 661 C C . VAL A 1 87 ? 15.429 4.408 5.201 1.00 68.81 87 VAL A C 1
ATOM 663 O O . VAL A 1 87 ? 14.533 4.598 6.024 1.00 68.81 87 VAL A O 1
ATOM 666 N N . TRP A 1 88 ? 16.605 5.035 5.286 1.00 72.12 88 TRP A N 1
ATOM 667 C CA . TRP A 1 88 ? 16.928 5.952 6.383 1.00 72.12 88 TRP A CA 1
ATOM 668 C C . TRP A 1 88 ? 15.950 7.133 6.452 1.00 72.12 88 TRP A C 1
ATOM 670 O O . TRP A 1 88 ? 15.616 7.587 7.544 1.00 72.12 88 TRP A O 1
ATOM 680 N N . LEU A 1 89 ? 15.459 7.592 5.296 1.00 77.06 89 LEU A N 1
ATOM 681 C CA . LEU A 1 89 ? 14.503 8.686 5.179 1.00 77.06 89 LEU A CA 1
ATOM 682 C C . LEU A 1 89 ? 13.142 8.258 5.725 1.00 77.06 89 LEU A C 1
ATOM 684 O O . LEU A 1 89 ? 12.540 8.964 6.532 1.00 77.06 89 LEU A O 1
ATOM 688 N N . THR A 1 90 ? 12.695 7.062 5.336 1.00 71.50 90 THR A N 1
ATOM 689 C CA . THR A 1 90 ? 11.444 6.475 5.817 1.00 71.50 90 THR A CA 1
ATOM 690 C C . THR A 1 90 ? 11.483 6.277 7.327 1.00 71.50 90 THR A C 1
ATOM 692 O O . THR A 1 90 ? 10.536 6.669 8.003 1.00 71.50 90 THR A O 1
ATOM 695 N N . ILE A 1 91 ? 12.577 5.755 7.891 1.00 72.62 91 ILE A N 1
ATOM 696 C CA . ILE A 1 91 ? 12.727 5.599 9.347 1.00 72.62 91 ILE A CA 1
ATOM 697 C C . ILE A 1 91 ? 12.712 6.966 10.042 1.00 72.62 91 ILE A C 1
ATOM 699 O O . ILE A 1 91 ? 11.943 7.161 10.986 1.00 72.62 91 ILE A O 1
ATOM 703 N N . ALA A 1 92 ? 13.513 7.920 9.556 1.00 76.06 92 ALA A N 1
ATOM 704 C CA . ALA A 1 92 ? 13.632 9.250 10.148 1.00 76.06 92 ALA A CA 1
ATOM 705 C C . ALA A 1 92 ? 12.292 9.999 10.192 1.00 76.06 92 ALA A C 1
ATOM 707 O O . ALA A 1 92 ? 12.018 10.698 11.164 1.00 76.06 92 ALA A O 1
ATOM 708 N N . ALA A 1 93 ? 11.440 9.826 9.179 1.00 73.19 93 ALA A N 1
ATOM 709 C CA . ALA A 1 93 ? 10.121 10.447 9.129 1.00 73.19 93 ALA A CA 1
ATOM 710 C C . ALA A 1 93 ? 9.018 9.620 9.830 1.00 73.19 93 ALA A C 1
ATOM 712 O O . ALA A 1 93 ? 8.045 10.192 10.323 1.00 73.19 93 ALA A O 1
ATOM 713 N N . SER A 1 94 ? 9.164 8.295 9.951 1.00 74.75 94 SER A N 1
ATOM 714 C CA . SER A 1 94 ? 8.154 7.413 10.573 1.00 74.75 94 SER A CA 1
ATOM 715 C C . SER A 1 94 ? 8.160 7.435 12.095 1.00 74.75 94 SER A C 1
ATOM 717 O O . SER A 1 94 ? 7.090 7.399 12.700 1.00 74.75 94 SER A O 1
ATOM 719 N N . VAL A 1 95 ? 9.334 7.528 12.725 1.00 74.25 95 VAL A N 1
ATOM 720 C CA . VAL A 1 95 ? 9.447 7.608 14.192 1.00 74.25 95 VAL A CA 1
ATOM 721 C C . VAL A 1 95 ? 8.693 8.820 14.772 1.00 74.25 95 VAL A C 1
ATOM 723 O O . VAL A 1 95 ? 7.857 8.615 15.652 1.00 74.25 95 VAL A O 1
ATOM 726 N N . PRO A 1 96 ? 8.894 10.065 14.290 1.00 78.38 96 PRO A N 1
ATOM 727 C CA . PRO A 1 96 ? 8.189 11.227 14.839 1.00 78.38 96 PRO A CA 1
ATOM 728 C C . PRO A 1 96 ? 6.698 11.272 14.478 1.00 78.38 96 PRO A C 1
ATOM 730 O O . PRO A 1 96 ? 5.935 11.961 15.148 1.00 78.38 96 PRO A O 1
ATOM 733 N N . THR A 1 97 ? 6.266 10.551 13.439 1.00 75.38 97 THR A N 1
ATOM 734 C CA . THR A 1 97 ? 4.869 10.545 12.965 1.00 75.38 97 THR A CA 1
ATOM 735 C C . THR A 1 97 ? 4.072 9.328 13.434 1.00 75.38 97 THR A C 1
ATOM 737 O O . THR A 1 97 ? 2.985 9.083 12.914 1.00 75.38 97 THR A O 1
ATOM 740 N N . ALA A 1 98 ? 4.597 8.553 14.392 1.00 75.00 98 ALA A N 1
ATOM 741 C CA . ALA A 1 98 ? 3.971 7.327 14.892 1.00 75.00 98 ALA A CA 1
ATOM 742 C C . ALA A 1 98 ? 3.547 6.370 13.757 1.00 75.00 98 ALA A C 1
ATOM 744 O O . ALA A 1 98 ? 2.423 5.876 13.735 1.00 75.00 98 ALA A O 1
ATOM 745 N N . LEU A 1 99 ? 4.452 6.132 12.798 1.00 79.38 99 LEU A N 1
ATOM 746 C CA . LEU A 1 99 ? 4.241 5.313 11.593 1.00 79.38 99 LEU A CA 1
ATOM 747 C C . LEU A 1 99 ? 3.279 5.906 10.547 1.00 79.38 99 LEU A C 1
ATOM 749 O O . LEU A 1 99 ? 3.060 5.280 9.510 1.00 79.38 99 LEU A O 1
ATOM 753 N N . GLY A 1 100 ? 2.758 7.122 10.737 1.00 81.38 100 GLY A N 1
ATOM 754 C CA . GLY A 1 100 ? 1.950 7.797 9.715 1.00 81.38 100 GLY A CA 1
ATOM 755 C C . GLY A 1 100 ? 2.716 7.967 8.400 1.00 81.38 100 GLY A C 1
ATOM 756 O O . GLY A 1 100 ? 2.195 7.677 7.323 1.00 81.38 100 GLY A O 1
ATOM 757 N N . TRP A 1 101 ? 3.996 8.337 8.493 1.00 79.81 101 TRP A N 1
ATOM 758 C CA . TRP A 1 101 ? 4.879 8.423 7.331 1.00 79.81 101 TRP A CA 1
ATOM 759 C C . TRP A 1 101 ? 5.137 7.069 6.663 1.00 79.81 101 TRP A C 1
ATOM 761 O O . TRP A 1 101 ? 5.204 6.970 5.439 1.00 79.81 101 TRP A O 1
ATOM 771 N N . TYR A 1 102 ? 5.254 6.012 7.464 1.00 78.00 102 TYR A N 1
ATOM 772 C CA . TYR A 1 102 ? 5.408 4.651 6.960 1.00 78.00 102 TYR A CA 1
ATOM 773 C C . TYR A 1 102 ? 4.182 4.240 6.134 1.00 78.00 102 TYR A C 1
ATOM 775 O O . TYR A 1 102 ? 4.333 3.701 5.039 1.00 78.00 102 TYR A O 1
ATOM 783 N N . GLY A 1 103 ? 2.974 4.569 6.607 1.00 85.12 103 GLY A N 1
ATOM 784 C CA . GLY A 1 103 ? 1.745 4.381 5.838 1.00 85.12 103 GLY A CA 1
ATOM 785 C C . GLY A 1 103 ? 1.800 5.111 4.496 1.00 85.12 103 GLY A C 1
ATOM 786 O O . GLY A 1 103 ? 1.563 4.499 3.460 1.00 85.12 103 GLY A O 1
ATOM 787 N N . TRP A 1 104 ? 2.196 6.387 4.492 1.00 85.50 104 TRP A N 1
ATOM 788 C CA . TRP A 1 104 ? 2.344 7.158 3.252 1.00 85.50 104 TRP A CA 1
ATOM 789 C C . TRP A 1 104 ? 3.307 6.504 2.254 1.00 85.50 104 TRP A C 1
ATOM 791 O O . TRP A 1 104 ? 2.963 6.317 1.091 1.00 85.50 104 TRP A O 1
ATOM 801 N N . TYR A 1 105 ? 4.485 6.090 2.717 1.00 83.69 105 TYR A N 1
ATOM 802 C CA . TYR A 1 105 ? 5.456 5.390 1.880 1.00 83.69 105 TYR A CA 1
ATOM 803 C C . TYR A 1 105 ? 4.880 4.100 1.277 1.00 83.69 105 TYR A C 1
ATOM 805 O O . TYR A 1 105 ? 4.996 3.872 0.074 1.00 83.69 105 TYR A O 1
ATOM 813 N N . LYS A 1 106 ? 4.218 3.282 2.103 1.00 85.56 106 LYS A N 1
ATOM 814 C CA . LYS A 1 106 ? 3.599 2.023 1.676 1.00 85.56 106 LYS A CA 1
ATOM 815 C C . LYS A 1 106 ? 2.506 2.243 0.635 1.00 85.56 106 LYS A C 1
ATOM 817 O O . LYS A 1 106 ? 2.444 1.507 -0.345 1.00 85.56 106 LYS A O 1
ATOM 822 N N . PHE A 1 107 ? 1.678 3.267 0.836 1.00 91.06 107 PHE A N 1
ATOM 823 C CA . PHE A 1 107 ? 0.677 3.681 -0.141 1.00 91.06 107 PHE A CA 1
ATOM 824 C C . PHE A 1 107 ? 1.328 4.011 -1.485 1.00 91.06 107 PHE A C 1
ATOM 826 O O . PHE A 1 107 ? 0.901 3.482 -2.508 1.00 91.06 107 PHE A O 1
ATOM 833 N N . SER A 1 108 ? 2.377 4.840 -1.477 1.00 89.31 108 SER A N 1
ATOM 834 C CA . SER A 1 108 ? 3.027 5.267 -2.713 1.00 89.31 108 SER A CA 1
ATOM 835 C C . SER A 1 108 ? 3.660 4.110 -3.469 1.00 89.31 108 SER A C 1
ATOM 837 O O . SER A 1 108 ? 3.403 3.979 -4.656 1.00 89.31 108 SER A O 1
ATOM 839 N N . VAL A 1 109 ? 4.413 3.231 -2.805 1.00 87.75 109 VAL A N 1
ATOM 840 C CA . VAL A 1 109 ? 5.054 2.087 -3.479 1.00 87.75 109 VAL A CA 1
ATOM 841 C C . VAL A 1 109 ? 4.024 1.144 -4.108 1.00 87.75 109 VAL A C 1
ATOM 843 O O . VAL A 1 109 ? 4.200 0.713 -5.244 1.00 87.75 109 VAL A O 1
ATOM 846 N N . GLU A 1 110 ? 2.937 0.835 -3.399 1.00 91.12 110 GLU A N 1
ATOM 847 C CA . GLU A 1 110 ? 1.878 -0.034 -3.926 1.00 91.12 110 GLU A CA 1
ATOM 848 C C . GLU A 1 110 ? 1.172 0.583 -5.138 1.00 91.12 110 GLU A C 1
ATOM 850 O O . GLU A 1 110 ? 0.871 -0.127 -6.099 1.00 91.12 110 GLU A O 1
ATOM 855 N N . GLU A 1 111 ? 0.929 1.896 -5.115 1.00 91.62 111 GLU A N 1
ATOM 856 C CA . GLU A 1 111 ? 0.289 2.601 -6.226 1.00 91.62 111 GLU A CA 1
ATOM 857 C C . GLU A 1 111 ? 1.232 2.762 -7.428 1.00 91.62 111 GLU A C 1
ATOM 859 O O . GLU A 1 111 ? 0.822 2.534 -8.563 1.00 91.62 111 GLU A O 1
ATOM 864 N N . GLU A 1 112 ? 2.510 3.071 -7.200 1.00 89.75 112 GLU A N 1
ATOM 865 C CA . GLU A 1 112 ? 3.533 3.125 -8.253 1.00 89.75 112 GLU A CA 1
ATOM 866 C C . GLU A 1 112 ? 3.657 1.772 -8.963 1.00 89.75 112 GLU A C 1
ATOM 868 O O . GLU A 1 112 ? 3.626 1.707 -10.191 1.00 89.75 112 GLU A O 1
ATOM 873 N N . LEU A 1 113 ? 3.708 0.682 -8.192 1.00 89.38 113 LEU A N 1
ATOM 874 C CA . LEU A 1 113 ? 3.810 -0.676 -8.716 1.00 89.38 113 LEU A CA 1
ATOM 875 C C . LEU A 1 113 ? 2.539 -1.122 -9.448 1.00 89.38 113 LEU A C 1
ATOM 877 O O . LEU A 1 113 ? 2.612 -1.801 -10.467 1.00 89.38 113 LEU A O 1
ATOM 881 N N . PHE A 1 114 ? 1.365 -0.724 -8.950 1.00 91.38 114 PHE A N 1
ATOM 882 C CA . PHE A 1 114 ? 0.090 -0.947 -9.632 1.00 91.38 114 PHE A CA 1
ATOM 883 C C . PHE A 1 114 ? 0.069 -0.284 -11.015 1.00 91.38 114 PHE A C 1
ATOM 885 O O . PHE A 1 114 ? -0.320 -0.913 -11.998 1.00 91.38 114 PHE A O 1
ATOM 892 N N . TYR A 1 115 ? 0.517 0.969 -11.116 1.00 88.56 115 TYR A N 1
ATOM 893 C CA . TYR A 1 115 ? 0.571 1.680 -12.394 1.00 88.56 115 TYR A CA 1
ATOM 894 C C . TYR A 1 115 ? 1.655 1.137 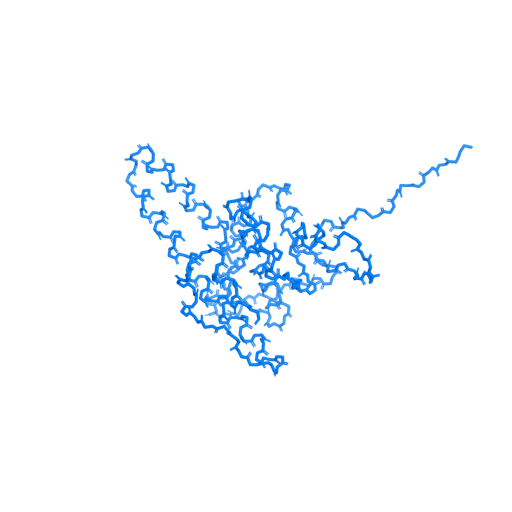-13.333 1.00 88.56 115 TYR A C 1
ATOM 896 O O . TYR A 1 115 ? 1.430 1.090 -14.544 1.00 88.56 115 TYR A O 1
ATOM 904 N N . ASP A 1 116 ? 2.800 0.709 -12.801 1.00 87.06 116 ASP A N 1
ATOM 905 C CA . ASP A 1 116 ? 3.874 0.086 -13.582 1.00 87.06 116 ASP A CA 1
ATOM 906 C C . ASP A 1 116 ? 3.420 -1.237 -14.224 1.00 87.06 116 ASP A C 1
ATOM 908 O O . ASP A 1 116 ? 3.517 -1.396 -15.441 1.00 87.06 116 ASP A O 1
ATOM 912 N N . GLU A 1 117 ? 2.805 -2.135 -13.446 1.00 89.25 117 GLU A N 1
ATOM 913 C CA . GLU A 1 117 ? 2.224 -3.397 -13.936 1.00 89.25 117 GLU A CA 1
ATOM 914 C C . GLU A 1 117 ? 1.163 -3.159 -15.030 1.00 89.25 117 GLU A C 1
ATOM 916 O O . GLU A 1 117 ? 1.162 -3.818 -16.075 1.00 89.25 117 GLU A O 1
ATOM 921 N N . LEU A 1 118 ? 0.283 -2.166 -14.842 1.00 88.50 118 LEU A N 1
ATOM 922 C CA . LEU A 1 118 ? -0.709 -1.792 -15.856 1.00 88.50 118 LEU A CA 1
ATOM 923 C C . LEU A 1 118 ? -0.074 -1.310 -17.162 1.00 88.50 118 LEU A C 1
ATOM 925 O O . LEU A 1 118 ? -0.585 -1.637 -18.233 1.00 88.50 118 LEU A O 1
ATOM 929 N N . ARG A 1 119 ? 1.009 -0.529 -17.089 1.00 85.38 119 ARG A N 1
ATOM 930 C CA . ARG A 1 119 ? 1.715 -0.008 -18.272 1.00 85.38 119 ARG A CA 1
ATOM 931 C C . ARG A 1 119 ? 2.469 -1.100 -19.008 1.00 85.38 119 ARG A C 1
ATOM 933 O O . ARG A 1 119 ? 2.448 -1.130 -20.235 1.00 85.38 119 ARG A O 1
ATOM 940 N N . ARG A 1 120 ? 3.153 -1.959 -18.256 1.00 85.00 120 ARG A N 1
ATOM 941 C CA . ARG A 1 120 ? 4.072 -2.965 -18.784 1.00 85.00 120 ARG A CA 1
ATOM 942 C C . ARG A 1 120 ? 3.337 -4.184 -19.328 1.00 85.00 120 ARG A C 1
ATOM 944 O O . ARG A 1 120 ? 3.570 -4.579 -20.468 1.00 85.00 120 ARG A O 1
ATOM 951 N N . ASP A 1 121 ? 2.409 -4.723 -18.541 1.00 86.38 121 ASP A N 1
ATOM 952 C CA . ASP A 1 121 ? 1.779 -6.020 -18.806 1.00 86.38 121 ASP A CA 1
ATOM 953 C C . ASP A 1 121 ? 0.284 -5.912 -19.128 1.00 86.38 121 ASP A C 1
ATOM 955 O O . ASP A 1 121 ? -0.344 -6.889 -19.552 1.00 86.38 121 ASP A O 1
ATOM 959 N N . GLY A 1 122 ? -0.318 -4.738 -18.904 1.00 87.94 122 GLY A N 1
ATOM 960 C CA . GLY A 1 122 ? -1.761 -4.549 -19.037 1.00 87.94 122 GLY A CA 1
ATOM 961 C C . GLY A 1 122 ? -2.570 -5.356 -18.021 1.00 87.94 122 GLY A C 1
ATOM 962 O O . GLY A 1 122 ? -3.753 -5.596 -18.260 1.00 87.94 122 GLY A O 1
ATOM 963 N N . ARG A 1 123 ? -1.945 -5.794 -16.920 1.00 91.06 123 ARG A N 1
ATOM 964 C CA . ARG A 1 123 ? -2.498 -6.678 -15.885 1.00 91.06 123 ARG A CA 1
ATOM 965 C C . ARG A 1 123 ? -1.866 -6.337 -14.540 1.00 91.06 123 ARG A C 1
ATOM 967 O O . ARG A 1 123 ? -0.656 -6.184 -14.489 1.00 91.06 123 ARG A O 1
ATOM 974 N N . VAL A 1 124 ? -2.649 -6.309 -13.463 1.00 92.81 124 VAL A N 1
ATOM 975 C CA . VAL A 1 124 ? -2.134 -6.131 -12.095 1.00 92.81 124 VAL A CA 1
ATOM 976 C C . VAL A 1 124 ? -2.251 -7.394 -11.265 1.00 92.81 124 VAL A C 1
ATOM 978 O O . VAL A 1 124 ? -3.153 -8.213 -11.449 1.00 92.81 124 VAL A O 1
ATOM 981 N N . SER A 1 125 ? -1.333 -7.536 -10.312 1.00 93.38 125 SER A N 1
ATOM 982 C CA . SER A 1 125 ? -1.357 -8.622 -9.330 1.00 93.38 125 SER A CA 1
ATOM 983 C C . SER A 1 125 ? -1.476 -8.139 -7.881 1.00 93.38 125 SER A C 1
ATOM 985 O O . SER A 1 125 ? -1.576 -8.957 -6.966 1.00 93.38 125 SER A O 1
ATOM 987 N N . GLY A 1 126 ? -1.499 -6.822 -7.656 1.00 92.62 126 GLY A N 1
ATOM 988 C CA . GLY A 1 126 ? -1.776 -6.197 -6.361 1.00 92.62 126 GLY A CA 1
ATOM 989 C C . GLY A 1 126 ? -2.867 -5.134 -6.453 1.00 92.62 126 GLY A C 1
ATOM 990 O O . GLY A 1 126 ? -3.176 -4.638 -7.530 1.00 92.62 126 GLY A O 1
ATOM 991 N N . ALA A 1 127 ? -3.474 -4.798 -5.315 1.00 93.62 127 ALA A N 1
ATOM 992 C CA . ALA A 1 127 ? -4.646 -3.922 -5.248 1.00 93.62 127 ALA A CA 1
ATOM 993 C C . ALA A 1 127 ? -4.312 -2.418 -5.164 1.00 93.62 127 ALA A C 1
ATOM 995 O O . ALA A 1 127 ? -5.210 -1.635 -4.878 1.00 93.62 127 ALA A O 1
ATOM 996 N N . GLY A 1 128 ? -3.057 -2.017 -5.388 1.00 92.62 128 GLY A N 1
ATOM 997 C CA . GLY A 1 128 ? -2.623 -0.619 -5.312 1.00 92.62 128 GLY A CA 1
ATOM 998 C C . GLY A 1 128 ? -2.627 -0.039 -3.896 1.00 92.62 128 GLY A C 1
ATOM 999 O O . GLY A 1 128 ? -2.984 -0.697 -2.915 1.00 92.62 128 GLY A O 1
ATOM 1000 N N . GLY A 1 129 ? -2.213 1.219 -3.777 1.00 91.75 129 GLY A N 1
ATOM 1001 C CA . GLY A 1 129 ? -2.176 1.947 -2.515 1.00 91.75 129 GLY A CA 1
ATOM 1002 C C . GLY A 1 129 ? -3.571 2.123 -1.918 1.00 91.75 129 GLY A C 1
ATOM 1003 O O . GLY A 1 129 ? -3.743 1.962 -0.703 1.00 91.75 129 GLY A O 1
ATOM 1004 N N . TYR A 1 130 ? -4.589 2.388 -2.749 1.00 94.06 130 TYR A N 1
ATOM 1005 C CA . TYR A 1 130 ? -5.962 2.525 -2.255 1.00 94.06 130 TYR A CA 1
ATOM 1006 C C . TYR A 1 130 ? -6.529 1.176 -1.806 1.00 94.06 130 TYR A C 1
ATOM 1008 O O . TYR A 1 130 ? -7.041 1.068 -0.690 1.00 94.06 130 TYR A O 1
ATOM 1016 N N . GLY A 1 131 ? -6.411 0.128 -2.622 1.00 93.69 131 GLY A N 1
ATOM 1017 C CA . GLY A 1 131 ? -6.923 -1.195 -2.257 1.00 93.69 131 GLY A CA 1
ATOM 1018 C C . GLY A 1 131 ? -6.190 -1.824 -1.069 1.00 93.69 131 GLY A C 1
ATOM 1019 O O . GLY A 1 131 ? -6.799 -2.563 -0.298 1.00 93.69 131 GLY A O 1
ATOM 1020 N N . THR A 1 132 ? -4.914 -1.493 -0.861 1.00 93.75 132 THR A N 1
ATOM 1021 C CA . THR A 1 132 ? -4.132 -1.980 0.281 1.00 93.75 132 THR A CA 1
ATOM 1022 C C . THR A 1 132 ? -4.363 -1.135 1.537 1.00 93.75 132 THR A C 1
ATOM 1024 O O . THR A 1 132 ? -4.964 -1.608 2.506 1.00 93.75 132 THR A O 1
ATOM 1027 N N . LEU A 1 133 ? -3.895 0.118 1.553 1.00 92.44 133 LEU A N 1
ATOM 1028 C CA . LEU A 1 133 ? -3.800 0.895 2.791 1.00 92.44 133 LEU A CA 1
ATOM 1029 C C . LEU A 1 133 ? -5.113 1.580 3.169 1.00 92.44 133 LEU A C 1
ATOM 1031 O O . LEU A 1 133 ? -5.432 1.668 4.356 1.00 92.44 133 LEU A O 1
ATOM 1035 N N . ILE A 1 134 ? -5.892 2.059 2.195 1.00 94.12 134 ILE A N 1
ATOM 1036 C CA . ILE A 1 134 ? -7.171 2.717 2.496 1.00 94.12 134 ILE A CA 1
ATOM 1037 C C . ILE A 1 134 ? -8.189 1.684 2.981 1.00 94.12 134 ILE A C 1
ATOM 1039 O O . ILE A 1 134 ? -8.867 1.940 3.975 1.00 94.12 134 ILE A O 1
ATOM 1043 N N . LEU A 1 135 ? -8.224 0.484 2.385 1.00 95.38 135 LEU A N 1
ATOM 1044 C CA . LEU A 1 135 ? -9.034 -0.620 2.913 1.00 95.38 135 LEU A CA 1
ATOM 1045 C C . LEU A 1 135 ? -8.623 -0.993 4.344 1.00 95.38 135 LEU A C 1
ATOM 1047 O O . LEU A 1 135 ? -9.479 -1.069 5.223 1.00 95.38 135 LEU A O 1
ATOM 1051 N N . PHE A 1 136 ? -7.322 -1.182 4.597 1.00 94.69 136 PHE A N 1
ATOM 1052 C CA . PHE A 1 136 ? -6.816 -1.428 5.950 1.00 94.69 136 PHE A CA 1
ATOM 1053 C C . PHE A 1 136 ? -7.287 -0.346 6.932 1.00 94.69 136 PHE A C 1
ATOM 1055 O O . PHE A 1 136 ? -7.828 -0.657 7.992 1.00 94.69 136 PHE A O 1
ATOM 1062 N N . SER A 1 137 ? -7.148 0.924 6.552 1.00 93.00 137 SER A N 1
ATOM 1063 C CA . SER A 1 137 ? -7.556 2.063 7.377 1.00 93.00 137 SER A CA 1
ATOM 1064 C C . SER A 1 137 ? -9.057 2.035 7.683 1.00 93.00 137 SER A C 1
ATOM 1066 O O . SER A 1 137 ? -9.451 2.265 8.826 1.00 93.00 137 SER A O 1
ATOM 1068 N N . TRP A 1 138 ? -9.898 1.685 6.703 1.00 94.50 138 TRP A N 1
ATOM 1069 C CA . TRP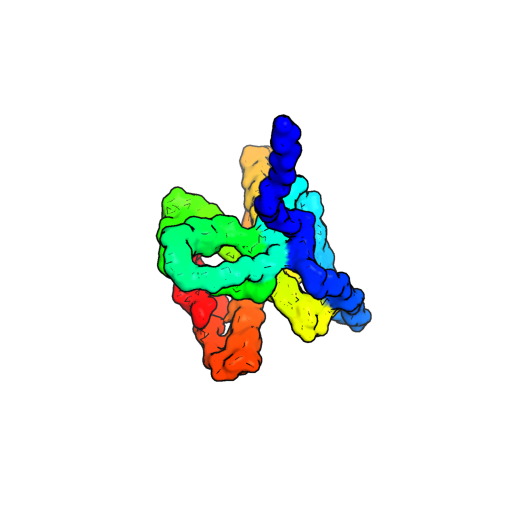 A 1 138 ? -11.335 1.496 6.912 1.00 94.50 138 TRP A CA 1
ATOM 1070 C C . TRP A 1 138 ? -11.641 0.362 7.888 1.00 94.50 138 TRP A C 1
ATOM 1072 O O . TRP A 1 138 ? -12.485 0.544 8.765 1.00 94.50 138 TRP A O 1
ATOM 1082 N N . CYS A 1 139 ? -10.943 -0.772 7.788 1.00 96.25 139 CYS A N 1
ATOM 1083 C CA . CYS A 1 139 ? -11.098 -1.883 8.727 1.00 96.25 139 CYS A CA 1
ATOM 1084 C C . CYS A 1 139 ? -10.783 -1.456 10.169 1.00 96.25 139 CYS A C 1
ATOM 1086 O O . CYS A 1 139 ? -11.550 -1.765 11.079 1.00 96.25 139 CYS A O 1
ATOM 1088 N N . ILE A 1 140 ? -9.706 -0.691 10.377 1.00 94.12 140 ILE A N 1
ATOM 1089 C CA . ILE A 1 140 ? -9.330 -0.184 11.705 1.00 94.12 140 ILE A CA 1
ATOM 1090 C C . ILE A 1 140 ? -10.337 0.847 12.222 1.00 94.12 140 ILE A C 1
ATOM 1092 O O . ILE A 1 140 ? -10.771 0.749 13.367 1.00 94.12 140 ILE A O 1
ATOM 1096 N N . VAL A 1 141 ? -10.736 1.825 11.403 1.00 95.00 141 VAL A N 1
ATOM 1097 C CA . VAL A 1 141 ? -11.659 2.889 11.831 1.00 95.00 141 VAL A CA 1
ATOM 1098 C C . VAL A 1 141 ? -13.042 2.322 12.132 1.00 95.00 141 VAL A C 1
ATOM 1100 O O . VAL A 1 141 ? -13.577 2.553 13.214 1.00 95.00 141 VAL A O 1
ATOM 1103 N N . LEU A 1 142 ? -13.625 1.559 11.206 1.00 96.00 142 LEU A N 1
ATOM 1104 C CA . LEU A 1 142 ? -14.951 0.973 11.403 1.00 96.00 142 LEU A CA 1
ATOM 1105 C C . LEU A 1 142 ? -14.922 -0.086 12.500 1.00 96.00 142 LEU A C 1
ATOM 1107 O O . LEU A 1 142 ? -15.810 -0.098 13.346 1.00 96.00 142 LEU A O 1
ATOM 1111 N N . GLY A 1 143 ? -13.892 -0.933 12.521 1.00 96.19 143 GLY A N 1
ATOM 1112 C CA . GLY A 1 143 ? -13.724 -1.957 13.546 1.00 96.19 143 GLY A CA 1
ATOM 1113 C C . GLY A 1 143 ? -13.599 -1.342 14.935 1.00 96.19 143 GLY A C 1
ATOM 1114 O O . GLY A 1 143 ? -14.345 -1.711 15.835 1.00 96.19 143 GLY A O 1
ATOM 1115 N N . GLY A 1 144 ? -12.759 -0.315 15.082 1.00 95.19 144 GLY A N 1
ATOM 1116 C CA . GLY A 1 144 ? -12.601 0.430 16.327 1.00 95.19 144 GLY A CA 1
ATOM 1117 C C . GLY A 1 144 ? -13.890 1.119 16.776 1.00 95.19 144 GLY A C 1
ATOM 1118 O O . GLY A 1 144 ? -14.261 1.010 17.941 1.00 95.19 144 GLY A O 1
ATOM 1119 N N . LEU A 1 145 ? -14.621 1.776 15.869 1.00 96.50 145 LEU A N 1
ATOM 1120 C CA . LEU A 1 145 ? -15.917 2.389 16.191 1.00 96.50 145 LEU A CA 1
ATOM 1121 C C . LEU A 1 145 ? -16.959 1.348 16.631 1.00 96.50 145 LEU A C 1
ATOM 1123 O O . LEU A 1 145 ? -17.700 1.583 17.588 1.00 96.50 145 LEU A O 1
ATOM 1127 N N . LEU A 1 146 ? -17.009 0.189 15.971 1.00 96.38 146 LEU A N 1
ATOM 1128 C CA . LEU A 1 146 ? -17.894 -0.913 16.352 1.00 96.38 146 LEU A CA 1
ATOM 1129 C C . LEU A 1 146 ? -17.518 -1.477 17.729 1.00 96.38 146 LEU A C 1
ATOM 1131 O O . LEU A 1 146 ? -18.395 -1.635 18.576 1.00 96.38 146 LEU A O 1
ATOM 1135 N N . THR A 1 147 ? -16.229 -1.696 17.997 1.00 94.69 147 THR A N 1
ATOM 1136 C CA . THR A 1 147 ? -15.747 -2.161 19.307 1.00 94.69 147 THR A CA 1
ATOM 1137 C C . THR A 1 147 ? -16.069 -1.147 20.408 1.00 94.69 147 THR A C 1
ATOM 1139 O O . THR A 1 147 ? -16.596 -1.523 21.454 1.00 94.69 147 THR A O 1
ATOM 1142 N N . LEU A 1 148 ? -15.848 0.152 20.169 1.00 95.62 148 LEU A N 1
ATOM 1143 C CA . LEU A 1 148 ? -16.159 1.218 21.132 1.00 95.62 148 LEU A CA 1
ATOM 1144 C C . LEU A 1 148 ? -17.656 1.332 21.441 1.00 95.62 148 LEU A C 1
ATOM 1146 O O . LEU A 1 148 ? -18.031 1.686 22.556 1.00 95.62 148 LEU A O 1
ATOM 1150 N N . THR A 1 149 ? -18.514 1.038 20.465 1.00 95.44 149 THR A N 1
ATOM 1151 C CA . THR A 1 149 ? -19.976 1.055 20.637 1.00 95.44 149 THR A CA 1
ATOM 1152 C C . THR A 1 149 ? -20.533 -0.266 21.177 1.00 95.44 149 THR A C 1
ATOM 1154 O O . THR A 1 149 ? -21.737 -0.369 21.405 1.00 95.44 149 THR A O 1
ATOM 1157 N N . GLY A 1 150 ? -19.681 -1.273 21.407 1.00 93.19 150 GLY A N 1
ATOM 1158 C CA . GLY A 1 150 ? -20.089 -2.611 21.842 1.00 93.19 150 GLY A CA 1
ATOM 1159 C C . GLY A 1 150 ? -20.848 -3.402 20.771 1.00 93.19 150 GLY A C 1
ATOM 1160 O O . GLY A 1 150 ? -21.503 -4.396 21.087 1.00 93.19 150 GLY A O 1
ATOM 1161 N N . ALA A 1 151 ? -20.794 -2.965 19.511 1.00 94.44 151 ALA A N 1
ATOM 1162 C CA . ALA A 1 151 ? -21.432 -3.653 18.404 1.00 94.44 151 ALA A CA 1
ATOM 1163 C C . ALA A 1 151 ? -20.666 -4.947 18.065 1.00 94.44 151 ALA A C 1
ATOM 1165 O O . ALA A 1 151 ? -19.431 -4.957 18.023 1.00 94.44 151 ALA A O 1
ATOM 1166 N N . PRO A 1 152 ? -21.369 -6.061 17.793 1.00 94.25 152 PRO A N 1
ATOM 1167 C CA . PRO A 1 152 ? -20.711 -7.321 17.485 1.00 94.25 152 PRO A CA 1
ATOM 1168 C C . PRO A 1 152 ? -19.922 -7.220 16.174 1.00 94.25 152 PRO A C 1
ATOM 1170 O O . PRO A 1 152 ? -20.427 -6.735 15.164 1.00 94.25 152 PRO A O 1
ATOM 1173 N N . GLY A 1 153 ? -18.694 -7.743 16.177 1.00 93.00 153 GLY A N 1
ATOM 1174 C CA . GLY A 1 153 ? -17.862 -7.868 14.976 1.00 93.00 153 GLY A CA 1
ATOM 1175 C C . GLY A 1 153 ? -16.799 -6.784 14.779 1.00 93.00 153 GLY A C 1
ATOM 1176 O O . GLY A 1 153 ? -16.016 -6.927 13.845 1.00 93.00 153 GLY A O 1
ATOM 1177 N N . GLY A 1 154 ? -16.712 -5.773 15.653 1.00 94.00 154 GLY A N 1
ATOM 1178 C CA . GLY A 1 154 ? -15.651 -4.757 15.593 1.00 94.00 154 GLY A CA 1
ATOM 1179 C C . GLY A 1 154 ? -14.243 -5.358 15.621 1.00 94.00 154 GLY A C 1
ATOM 1180 O O . GLY A 1 154 ? -13.467 -5.148 14.690 1.00 94.00 154 GLY A O 1
ATOM 1181 N N . ASP A 1 155 ? -13.968 -6.222 16.601 1.00 94.19 155 ASP A N 1
ATOM 1182 C CA . ASP A 1 155 ? -12.662 -6.887 16.744 1.00 94.19 155 ASP A CA 1
ATOM 1183 C C . ASP A 1 155 ? -12.321 -7.757 15.526 1.00 94.19 155 ASP A C 1
ATOM 1185 O O . ASP A 1 155 ? -11.207 -7.716 15.014 1.00 94.19 155 ASP A O 1
ATOM 1189 N N . LYS A 1 156 ? -13.313 -8.467 14.972 1.00 95.81 156 LYS A N 1
ATOM 1190 C CA . LYS A 1 156 ? -13.124 -9.291 13.766 1.00 95.81 156 LYS A CA 1
ATOM 1191 C C . LYS A 1 156 ? -12.760 -8.454 12.542 1.00 95.81 156 LYS A C 1
ATOM 1193 O O . LYS A 1 156 ? -12.037 -8.930 11.672 1.00 95.81 156 LYS A O 1
ATOM 1198 N N . LEU A 1 157 ? -13.291 -7.236 12.444 1.00 96.12 157 LEU A N 1
ATOM 1199 C CA . LEU A 1 157 ? -12.976 -6.331 11.345 1.00 96.12 157 LEU A CA 1
ATOM 1200 C C . LEU A 1 157 ? -11.554 -5.771 11.483 1.00 96.12 157 LEU A C 1
ATOM 1202 O O . LEU A 1 157 ? -10.842 -5.676 10.485 1.00 96.12 157 LEU A O 1
ATOM 1206 N N . ILE A 1 158 ? -11.115 -5.481 12.712 1.00 94.69 158 ILE A N 1
ATOM 1207 C CA . ILE A 1 158 ? -9.722 -5.118 13.010 1.00 94.69 158 ILE A CA 1
ATOM 1208 C C . ILE A 1 158 ? -8.784 -6.270 12.625 1.00 94.69 158 ILE A C 1
ATOM 1210 O O . ILE A 1 158 ? -7.822 -6.045 11.890 1.00 94.69 158 ILE A O 1
ATOM 1214 N N . ASP A 1 159 ? -9.099 -7.501 13.040 1.00 94.19 159 ASP A N 1
ATOM 1215 C CA . ASP A 1 159 ? -8.323 -8.700 12.700 1.00 94.19 159 ASP A CA 1
ATOM 1216 C C . ASP A 1 159 ? -8.252 -8.921 11.183 1.00 94.19 159 ASP A C 1
ATOM 1218 O O . ASP A 1 159 ? -7.189 -9.226 10.642 1.00 94.19 159 ASP A O 1
ATOM 1222 N N . ALA A 1 160 ? -9.365 -8.720 10.472 1.00 95.62 160 ALA A N 1
ATOM 1223 C CA . ALA A 1 160 ? -9.399 -8.800 9.015 1.00 95.62 160 ALA A CA 1
ATOM 1224 C C . ALA A 1 160 ? -8.500 -7.737 8.363 1.00 95.62 160 ALA A C 1
ATOM 1226 O O . ALA A 1 160 ? -7.794 -8.043 7.404 1.00 95.62 160 ALA A O 1
ATOM 1227 N N . GLY A 1 161 ? -8.475 -6.513 8.900 1.00 94.12 161 GLY A N 1
ATOM 1228 C CA . GLY A 1 161 ? -7.539 -5.471 8.476 1.00 94.12 161 GLY A CA 1
ATOM 1229 C C . GLY A 1 161 ? -6.080 -5.873 8.705 1.00 94.12 161 GLY A C 1
ATOM 1230 O O . GLY A 1 161 ? -5.258 -5.758 7.796 1.00 94.12 161 GLY A O 1
ATOM 1231 N N . ALA A 1 162 ? -5.758 -6.396 9.888 1.00 91.62 162 ALA A N 1
ATOM 1232 C CA . ALA A 1 162 ? -4.414 -6.866 10.214 1.00 91.62 162 ALA A CA 1
ATOM 1233 C C . ALA A 1 162 ? -3.965 -8.021 9.300 1.00 91.62 162 ALA A C 1
ATOM 1235 O O . ALA A 1 162 ? -2.843 -8.023 8.798 1.00 91.62 162 ALA A O 1
ATOM 1236 N N . LEU A 1 163 ? -4.850 -8.979 9.018 1.00 93.00 163 LEU A N 1
ATOM 1237 C CA . LEU A 1 163 ? -4.567 -10.049 8.066 1.00 93.00 163 LEU A CA 1
ATOM 1238 C C . LEU A 1 163 ? -4.373 -9.500 6.646 1.00 93.00 163 LEU A C 1
ATOM 1240 O O . LEU A 1 163 ? -3.441 -9.904 5.954 1.00 93.00 163 LEU A O 1
ATOM 1244 N N . TRP A 1 164 ? -5.223 -8.563 6.223 1.00 94.44 164 TRP A N 1
ATOM 1245 C CA . TRP A 1 164 ? -5.147 -7.944 4.902 1.00 94.44 164 TRP A CA 1
ATOM 1246 C C . TRP A 1 164 ? -3.795 -7.273 4.665 1.00 94.44 164 TRP A C 1
ATOM 1248 O O . TRP A 1 164 ? -3.134 -7.582 3.676 1.00 94.44 164 TRP A O 1
ATOM 1258 N N . ILE A 1 165 ? -3.339 -6.430 5.598 1.00 90.00 165 ILE A N 1
ATOM 1259 C CA . ILE A 1 165 ? -2.080 -5.692 5.435 1.00 90.00 165 ILE A CA 1
ATOM 1260 C C . ILE A 1 165 ? -0.848 -6.613 5.415 1.00 90.00 165 ILE A C 1
ATOM 1262 O O . ILE A 1 165 ? 0.160 -6.278 4.789 1.00 90.00 165 ILE A O 1
ATOM 1266 N N . LEU A 1 166 ? -0.924 -7.780 6.068 1.00 88.31 166 LEU A N 1
ATOM 1267 C CA . LEU A 1 166 ? 0.115 -8.812 6.015 1.00 88.31 166 LEU A CA 1
ATOM 1268 C C . LEU A 1 166 ? 0.118 -9.542 4.668 1.00 88.31 166 LEU A C 1
ATOM 1270 O O . LEU A 1 166 ? 1.177 -9.719 4.067 1.00 88.31 166 LEU A O 1
ATOM 1274 N N . LEU A 1 167 ? -1.056 -9.936 4.166 1.00 90.88 167 LEU A N 1
ATOM 1275 C CA . LEU A 1 167 ? -1.181 -10.599 2.864 1.00 90.88 167 LEU A CA 1
ATOM 1276 C C . LEU A 1 167 ? -0.702 -9.694 1.725 1.00 90.88 167 LEU A C 1
ATOM 1278 O O . LEU A 1 167 ? 0.037 -10.146 0.848 1.00 90.88 167 LEU A O 1
ATOM 1282 N N . THR A 1 168 ? -1.068 -8.411 1.757 1.00 90.75 168 THR A N 1
ATOM 1283 C CA . THR A 1 168 ? -0.600 -7.434 0.767 1.00 90.75 168 THR A CA 1
ATOM 1284 C C . THR A 1 168 ? 0.907 -7.223 0.876 1.00 90.75 168 THR A C 1
ATOM 1286 O O . THR A 1 168 ? 1.566 -7.149 -0.152 1.00 90.75 168 THR A O 1
ATOM 1289 N N . GLN A 1 169 ? 1.482 -7.231 2.088 1.00 88.25 169 GLN A N 1
ATOM 1290 C CA . GLN A 1 169 ? 2.935 -7.123 2.275 1.00 88.25 169 GLN A CA 1
ATOM 1291 C C . GLN A 1 169 ? 3.692 -8.289 1.632 1.00 88.25 169 GLN A C 1
ATOM 1293 O O . GLN A 1 169 ? 4.683 -8.081 0.936 1.00 88.25 169 GLN A O 1
ATOM 1298 N N . VAL A 1 170 ? 3.216 -9.521 1.829 1.00 88.00 170 VAL A N 1
ATOM 1299 C CA . VAL A 1 170 ? 3.826 -10.703 1.203 1.00 88.00 170 VAL A CA 1
ATOM 1300 C C . VAL A 1 170 ? 3.742 -10.613 -0.322 1.00 88.00 170 VAL A C 1
ATOM 1302 O O . VAL A 1 170 ? 4.721 -10.896 -1.014 1.00 88.00 170 VAL A O 1
ATOM 1305 N N . ASN A 1 171 ? 2.593 -10.190 -0.857 1.00 90.44 171 ASN A N 1
ATOM 1306 C CA . ASN A 1 171 ? 2.423 -10.017 -2.297 1.00 90.44 171 ASN A CA 1
ATOM 1307 C C . ASN A 1 171 ? 3.305 -8.891 -2.858 1.00 90.44 171 ASN A C 1
ATOM 1309 O O . ASN A 1 171 ? 3.863 -9.042 -3.941 1.00 90.44 171 ASN A O 1
ATOM 1313 N N . LEU A 1 172 ? 3.473 -7.794 -2.116 1.00 88.31 172 LEU A N 1
ATOM 1314 C CA . LEU A 1 172 ? 4.357 -6.694 -2.483 1.00 88.31 172 LEU A CA 1
ATOM 1315 C C . LEU A 1 172 ? 5.802 -7.177 -2.642 1.00 88.31 172 LEU A C 1
ATOM 1317 O O . LEU A 1 172 ? 6.420 -6.893 -3.662 1.00 88.31 172 LEU A O 1
ATOM 1321 N N . TYR A 1 173 ? 6.322 -7.966 -1.697 1.00 85.06 173 TYR A N 1
ATOM 1322 C CA . TYR A 1 173 ? 7.684 -8.507 -1.805 1.00 85.06 173 TYR A CA 1
ATOM 1323 C C . TYR A 1 173 ? 7.869 -9.411 -3.013 1.00 85.06 173 TYR A C 1
ATOM 1325 O O . TYR A 1 173 ? 8.883 -9.312 -3.697 1.00 85.06 173 TYR A O 1
ATOM 1333 N N . ARG A 1 174 ? 6.878 -10.262 -3.302 1.00 88.25 174 ARG A N 1
ATOM 1334 C CA . ARG A 1 174 ? 6.899 -11.098 -4.505 1.00 88.25 174 ARG A CA 1
ATOM 1335 C C . ARG A 1 174 ? 6.992 -10.234 -5.766 1.00 88.25 174 ARG A C 1
ATOM 1337 O O . ARG A 1 174 ? 7.858 -10.480 -6.593 1.00 88.25 174 ARG A O 1
ATOM 1344 N N . ARG A 1 175 ? 6.146 -9.206 -5.883 1.00 88.44 175 ARG A N 1
ATOM 1345 C CA . ARG A 1 175 ? 6.096 -8.319 -7.058 1.00 88.44 175 ARG A CA 1
ATOM 1346 C C . ARG A 1 175 ? 7.376 -7.495 -7.222 1.00 88.44 175 ARG A C 1
ATOM 1348 O O . ARG A 1 175 ? 7.867 -7.339 -8.332 1.00 88.44 175 ARG A O 1
ATOM 1355 N N . VAL A 1 176 ? 7.945 -6.999 -6.124 1.00 83.75 176 VAL A N 1
ATOM 1356 C CA . VAL A 1 176 ? 9.223 -6.269 -6.157 1.00 83.75 176 VAL A CA 1
ATOM 1357 C C . VAL A 1 176 ? 10.378 -7.192 -6.554 1.00 83.75 176 VAL A C 1
ATOM 1359 O O . VAL A 1 176 ? 11.195 -6.803 -7.383 1.00 83.75 176 VAL A O 1
ATOM 1362 N N . ASN A 1 177 ? 10.429 -8.423 -6.034 1.00 84.56 177 ASN A N 1
ATOM 1363 C CA . ASN A 1 177 ? 11.426 -9.408 -6.459 1.00 84.56 177 ASN A CA 1
ATOM 1364 C C . ASN A 1 177 ? 11.309 -9.739 -7.947 1.00 84.56 177 ASN A C 1
ATOM 1366 O O . ASN A 1 177 ? 12.324 -9.736 -8.632 1.00 84.56 177 ASN A O 1
ATOM 1370 N N . GLU A 1 178 ? 10.092 -9.975 -8.446 1.00 85.81 178 GLU A N 1
ATOM 1371 C CA . GLU A 1 178 ? 9.839 -10.229 -9.871 1.00 85.81 178 GLU A CA 1
ATOM 1372 C C . GLU A 1 178 ? 10.386 -9.075 -10.733 1.00 85.81 178 GLU A C 1
ATOM 1374 O O . GLU A 1 178 ? 11.112 -9.314 -11.696 1.00 85.81 178 GLU A O 1
ATOM 1379 N N . LEU A 1 179 ? 10.154 -7.819 -10.332 1.00 82.50 179 LEU A N 1
ATOM 1380 C CA . LEU A 1 179 ? 10.725 -6.656 -11.021 1.00 82.50 179 LEU A CA 1
ATOM 1381 C C . LEU A 1 179 ? 12.258 -6.573 -10.954 1.00 82.50 179 LEU A C 1
ATOM 1383 O O . LEU A 1 179 ? 12.889 -6.088 -11.895 1.00 82.50 179 LEU A O 1
ATOM 1387 N N . LEU A 1 180 ? 12.873 -6.970 -9.839 1.00 80.94 180 LEU A N 1
ATOM 1388 C CA . LEU A 1 180 ? 14.330 -6.943 -9.687 1.00 80.94 180 LEU A CA 1
ATOM 1389 C C . LEU A 1 180 ? 15.000 -8.055 -10.499 1.00 80.94 180 LEU A C 1
ATOM 1391 O O . LEU A 1 180 ? 16.002 -7.789 -11.166 1.00 80.94 180 LE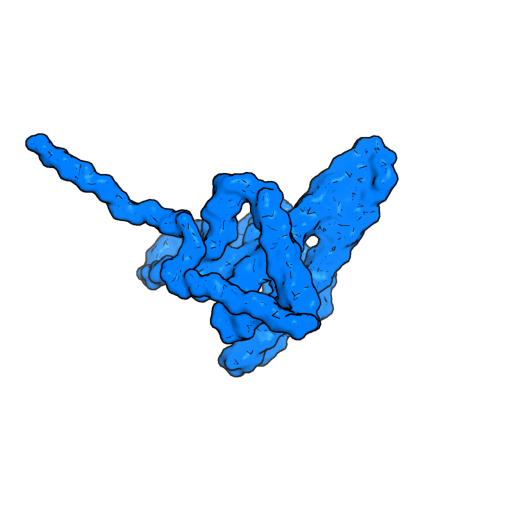U A O 1
ATOM 1395 N N . GLU A 1 181 ? 14.410 -9.250 -10.523 1.00 85.50 181 GLU A N 1
ATOM 1396 C CA . GLU A 1 181 ? 14.860 -10.374 -11.348 1.00 85.50 181 GLU A CA 1
ATOM 1397 C C . GLU A 1 181 ? 14.821 -10.023 -12.840 1.00 85.50 181 GLU A C 1
ATOM 1399 O O . GLU A 1 181 ? 15.789 -10.256 -13.564 1.00 85.50 181 GLU A O 1
ATOM 1404 N N . GLU A 1 182 ? 13.750 -9.376 -13.304 1.00 83.38 182 GLU A N 1
ATOM 1405 C CA . GLU A 1 182 ? 13.637 -8.894 -14.687 1.00 83.38 182 GLU A CA 1
ATOM 1406 C C . GLU A 1 182 ? 14.699 -7.851 -15.058 1.00 83.38 182 GLU A C 1
ATOM 1408 O O . GLU A 1 182 ? 15.100 -7.746 -16.220 1.00 83.38 182 GLU A O 1
ATOM 1413 N N . ARG A 1 183 ? 15.180 -7.084 -14.074 1.00 81.38 183 ARG A N 1
ATOM 1414 C CA . ARG A 1 183 ? 16.274 -6.114 -14.236 1.00 81.38 183 ARG A CA 1
ATOM 1415 C C . ARG A 1 183 ? 17.662 -6.748 -14.102 1.00 81.38 183 ARG A C 1
ATOM 1417 O O . ARG A 1 183 ? 18.658 -6.039 -14.229 1.00 81.38 183 ARG A O 1
ATOM 1424 N N . GLY A 1 184 ? 17.736 -8.063 -13.890 1.00 81.00 184 GLY A N 1
ATOM 1425 C CA . GLY A 1 184 ? 18.983 -8.814 -13.748 1.00 81.00 184 GLY A CA 1
ATOM 1426 C C . GLY A 1 184 ? 19.629 -8.711 -12.364 1.00 81.00 184 GLY A C 1
ATOM 1427 O O . GLY A 1 184 ? 20.813 -9.024 -12.233 1.00 81.00 184 GLY A O 1
ATOM 1428 N N . SER A 1 185 ? 18.883 -8.269 -11.351 1.00 79.50 185 SER A N 1
ATOM 1429 C CA . SER A 1 185 ? 19.318 -8.232 -9.951 1.00 79.50 185 SER A CA 1
ATOM 1430 C C . SER A 1 185 ? 18.844 -9.481 -9.202 1.00 79.50 185 SER A C 1
ATOM 1432 O O . SER A 1 185 ? 17.820 -10.067 -9.545 1.00 79.50 185 SER A O 1
ATOM 1434 N N . GLU A 1 186 ? 19.572 -9.898 -8.162 1.00 74.88 186 GLU A N 1
ATOM 1435 C CA . GLU A 1 186 ? 19.115 -10.988 -7.286 1.00 74.88 186 GLU A CA 1
ATOM 1436 C C . GLU A 1 186 ? 17.909 -10.541 -6.444 1.00 74.88 186 GLU A C 1
ATOM 1438 O O . GLU A 1 186 ? 17.902 -9.390 -6.006 1.00 74.88 186 GLU A O 1
ATOM 1443 N N . PRO A 1 187 ? 16.921 -11.423 -6.188 1.00 73.19 187 PRO A N 1
ATOM 1444 C CA . PRO A 1 187 ? 15.737 -11.112 -5.393 1.00 73.19 187 PRO A CA 1
ATOM 1445 C C . PRO A 1 187 ? 16.137 -10.910 -3.926 1.00 73.19 187 PRO A C 1
ATOM 1447 O O . PRO A 1 187 ? 16.434 -11.884 -3.223 1.00 73.19 187 PRO A O 1
ATOM 1450 N N . PRO A 1 188 ? 16.144 -9.668 -3.424 1.00 73.12 188 PRO A N 1
ATOM 1451 C CA . PRO A 1 188 ? 16.628 -9.404 -2.086 1.00 73.12 188 PRO A CA 1
ATOM 1452 C C . PRO A 1 188 ? 15.569 -9.756 -1.044 1.00 73.12 188 PRO A C 1
ATOM 1454 O O . PRO A 1 188 ? 15.931 -9.980 0.103 1.00 73.12 188 PRO A O 1
ATOM 1457 N N . LEU A 1 189 ? 14.277 -9.837 -1.410 1.00 75.69 189 LEU A N 1
ATOM 1458 C CA . LEU A 1 189 ? 13.178 -9.857 -0.444 1.00 75.69 189 LEU A CA 1
ATOM 1459 C C . LEU A 1 189 ? 12.738 -11.256 -0.050 1.00 75.69 189 LEU A C 1
ATOM 1461 O O . LEU A 1 189 ? 12.382 -12.086 -0.886 1.00 75.69 189 LEU A O 1
ATOM 1465 N N . HIS A 1 190 ? 12.664 -11.515 1.252 1.00 74.56 190 HIS A N 1
ATOM 1466 C CA . HIS A 1 190 ? 12.111 -12.759 1.769 1.00 74.56 190 HIS A CA 1
ATOM 1467 C C . HIS A 1 190 ? 10.707 -12.559 2.343 1.00 74.56 190 HIS A C 1
ATOM 1469 O O . HIS A 1 190 ? 10.480 -11.705 3.194 1.00 74.56 190 HIS A O 1
ATOM 1475 N N . ALA A 1 191 ? 9.760 -13.413 1.942 1.00 71.81 191 ALA A N 1
ATOM 1476 C CA . ALA A 1 191 ? 8.359 -13.340 2.373 1.00 71.81 191 ALA A CA 1
ATOM 1477 C C . ALA A 1 191 ? 8.178 -13.339 3.905 1.00 71.81 191 ALA A C 1
ATOM 1479 O O . ALA A 1 191 ? 7.278 -12.681 4.424 1.00 71.81 191 ALA A O 1
ATOM 1480 N N . TRP A 1 192 ? 9.051 -14.031 4.646 1.00 70.62 192 TRP A N 1
ATOM 1481 C CA . TRP A 1 192 ? 8.988 -14.077 6.111 1.00 70.62 192 TRP A CA 1
ATOM 1482 C C . TRP A 1 192 ? 9.298 -12.726 6.774 1.00 70.62 192 TRP A C 1
ATOM 1484 O O . TRP A 1 192 ? 8.900 -12.512 7.918 1.00 70.62 192 TRP A O 1
ATOM 1494 N N . TRP A 1 193 ? 9.931 -11.783 6.064 1.00 72.44 193 TRP A N 1
ATOM 1495 C CA . TRP A 1 193 ? 10.153 -10.420 6.555 1.00 72.44 193 TRP A CA 1
ATOM 1496 C C . TRP A 1 193 ? 8.861 -9.635 6.761 1.00 72.44 193 TRP A C 1
ATOM 1498 O O . TRP A 1 193 ? 8.867 -8.657 7.500 1.00 72.44 193 TRP A O 1
ATOM 1508 N N . ALA A 1 194 ? 7.737 -10.076 6.187 1.00 68.50 194 ALA A N 1
ATOM 1509 C CA . ALA A 1 194 ? 6.432 -9.463 6.428 1.00 68.50 194 ALA A CA 1
ATOM 1510 C C . ALA A 1 194 ? 5.956 -9.635 7.885 1.00 68.50 194 ALA A C 1
ATOM 1512 O O . ALA A 1 194 ? 5.035 -8.948 8.314 1.00 68.50 194 ALA A O 1
ATOM 1513 N N . LEU A 1 195 ? 6.580 -10.541 8.649 1.00 71.25 195 LEU A N 1
ATOM 1514 C CA . LEU A 1 195 ? 6.304 -10.756 10.072 1.00 71.25 195 LEU A CA 1
ATOM 1515 C C . LEU A 1 195 ? 7.110 -9.825 10.993 1.00 71.25 195 LEU A C 1
ATOM 1517 O O . LEU A 1 195 ? 6.889 -9.831 12.204 1.00 71.25 195 LEU A O 1
ATOM 1521 N N . LEU A 1 196 ? 8.066 -9.060 10.454 1.00 69.50 196 LEU A N 1
ATOM 1522 C CA . LEU A 1 196 ? 8.846 -8.109 11.243 1.00 69.50 196 LEU A CA 1
ATOM 1523 C C . LEU A 1 196 ? 7.977 -6.903 11.639 1.00 69.50 196 LEU A C 1
ATOM 1525 O O . LEU A 1 196 ? 7.122 -6.475 10.862 1.00 69.50 196 LEU A O 1
ATOM 1529 N N . PRO A 1 197 ? 8.178 -6.328 12.838 1.00 64.06 197 PRO A N 1
ATOM 1530 C CA . PRO A 1 197 ? 7.407 -5.169 13.266 1.00 64.06 197 PRO A CA 1
ATOM 1531 C C . PRO A 1 197 ? 7.741 -3.945 12.393 1.00 64.06 197 PRO A C 1
ATOM 1533 O O . PRO A 1 197 ? 8.918 -3.730 12.084 1.00 64.06 197 PRO A O 1
ATOM 1536 N N . PRO A 1 198 ? 6.761 -3.094 12.042 1.00 62.06 198 PRO A N 1
ATOM 1537 C CA . PRO A 1 198 ? 7.036 -1.849 11.329 1.00 62.06 198 PRO A CA 1
ATOM 1538 C C . PRO A 1 198 ? 8.016 -0.955 12.113 1.00 62.06 198 PRO A C 1
ATOM 1540 O O . PRO A 1 198 ? 7.883 -0.850 13.336 1.00 62.06 198 PRO A O 1
ATOM 1543 N N . PRO A 1 199 ? 8.984 -0.276 11.466 1.00 55.09 199 PRO A N 1
ATOM 1544 C CA . PRO A 1 199 ? 9.256 -0.223 10.024 1.00 55.09 199 PRO A CA 1
ATOM 1545 C C . PRO A 1 199 ? 10.324 -1.240 9.551 1.00 55.09 199 PRO A C 1
ATOM 1547 O O . PRO A 1 199 ? 10.907 -1.058 8.483 1.00 55.09 199 PRO A O 1
ATOM 1550 N N . LEU A 1 200 ? 10.670 -2.257 10.357 1.00 55.47 200 LEU A N 1
ATOM 1551 C CA . LEU A 1 200 ? 11.752 -3.210 10.047 1.00 55.47 200 LEU A CA 1
ATOM 1552 C C . LEU A 1 200 ? 11.424 -4.130 8.869 1.00 55.47 200 LEU A C 1
ATOM 1554 O O . LEU A 1 200 ? 12.336 -4.612 8.208 1.00 55.47 200 LEU A O 1
ATOM 1558 N N . ASP A 1 201 ? 10.144 -4.331 8.582 1.00 55.28 201 ASP A N 1
ATOM 1559 C CA . ASP A 1 201 ? 9.669 -4.996 7.373 1.00 55.28 201 ASP A CA 1
ATOM 1560 C C . ASP A 1 201 ? 10.164 -4.277 6.096 1.00 55.28 201 ASP A C 1
ATOM 1562 O O . ASP A 1 201 ? 10.544 -4.928 5.130 1.00 55.28 201 ASP A O 1
ATOM 1566 N N . VAL A 1 202 ? 10.304 -2.946 6.122 1.00 49.03 202 VAL A N 1
ATOM 1567 C CA . VAL A 1 202 ? 10.852 -2.137 5.011 1.00 49.03 202 VAL A CA 1
ATOM 1568 C C . VAL A 1 202 ? 12.383 -2.106 4.971 1.00 49.03 202 VAL A C 1
ATOM 1570 O O . VAL A 1 202 ? 12.950 -1.922 3.896 1.00 49.03 202 VAL A O 1
ATOM 1573 N N . VAL A 1 203 ? 13.079 -2.309 6.101 1.00 45.47 203 VAL A N 1
ATOM 1574 C CA . VAL A 1 203 ? 14.562 -2.248 6.179 1.00 45.47 203 VAL A CA 1
ATOM 1575 C C . VAL A 1 203 ? 15.237 -3.205 5.209 1.00 45.47 203 VAL A C 1
ATOM 1577 O O . VAL A 1 203 ? 16.355 -2.964 4.761 1.00 45.47 203 VAL A O 1
ATOM 1580 N N . VAL A 1 204 ? 14.540 -4.278 4.886 1.00 42.16 204 VAL A N 1
ATOM 1581 C CA . VAL A 1 204 ? 15.075 -5.365 4.096 1.00 42.16 204 VAL A CA 1
ATOM 1582 C C . VAL A 1 204 ? 14.547 -5.346 2.652 1.00 42.16 204 VAL A C 1
ATOM 1584 O O . VAL A 1 204 ? 15.018 -6.119 1.838 1.00 42.16 204 VAL A O 1
ATOM 1587 N N . GLY A 1 205 ? 13.653 -4.395 2.339 1.00 40.03 205 GLY A N 1
ATOM 1588 C CA . GLY A 1 205 ? 12.942 -4.119 1.080 1.00 40.03 205 GLY A CA 1
ATOM 1589 C C . GLY A 1 205 ? 13.742 -3.588 -0.123 1.00 40.03 205 GLY A C 1
ATOM 1590 O O . GLY A 1 205 ? 13.112 -3.227 -1.114 1.00 40.03 205 GLY A O 1
ATOM 1591 N N . LEU A 1 206 ? 15.071 -3.475 -0.023 1.00 36.41 206 LEU A N 1
ATOM 1592 C CA . LEU A 1 206 ? 15.940 -2.784 -0.994 1.00 36.41 206 LEU A CA 1
ATOM 1593 C C . LEU A 1 206 ? 16.213 -3.587 -2.263 1.00 36.41 206 LEU A C 1
ATOM 1595 O O . LEU A 1 206 ? 16.775 -4.688 -2.109 1.00 36.41 206 LEU A O 1
#

Radius of gyration: 18.72 Å; chains: 1; bounding box: 44×65×44 Å

Foldseek 3Di:
DDDDDDDDDDAPQDAEPPDDDQDDDDPPPVQQVVLAVLLVVLLVVDDPVVSSQQHEYADDDDDPPPPCCLVCLQSPHQYVVGDDRDPVSQVVVCVVVVNPSVLRVQQNLQQNLQSVCRVPPSGDNHNGSRSQRSQLVCLQVQLVVCVVVVHPCSVVSNVVSVVRNLVRLLVSLVSLQVVCVVVVHHSQDDSCLSVPPPPSSCVSVD